Protein AF-A0A968VSF9-F1 (afdb_monomer)

Mean predicted aligned error: 11.35 Å

Structure (mmCIF, N/CA/C/O backbone):
data_AF-A0A968VSF9-F1
#
_entry.id   AF-A0A968VSF9-F1
#
loop_
_atom_site.group_PDB
_atom_site.id
_atom_site.type_symbol
_atom_site.label_atom_id
_atom_site.label_alt_id
_atom_site.label_comp_id
_atom_site.label_asym_id
_atom_site.label_entity_id
_atom_site.label_seq_id
_atom_site.pdbx_PDB_ins_code
_atom_site.Cartn_x
_atom_site.Cartn_y
_atom_site.Cartn_z
_atom_site.occupancy
_atom_site.B_iso_or_equiv
_atom_site.auth_seq_id
_atom_site.auth_comp_id
_atom_site.auth_asym_id
_atom_site.auth_atom_id
_atom_site.pdbx_PDB_model_num
ATOM 1 N N . MET A 1 1 ? -19.916 4.762 11.075 1.00 55.28 1 MET A N 1
ATOM 2 C CA . MET A 1 1 ? -19.299 5.726 12.008 1.00 55.28 1 MET A CA 1
ATOM 3 C C . MET A 1 1 ? -18.934 6.964 11.206 1.00 55.28 1 MET A C 1
ATOM 5 O O . MET A 1 1 ? -18.352 6.809 10.140 1.00 55.28 1 MET A O 1
ATOM 9 N N . LEU A 1 2 ? -19.380 8.145 11.633 1.00 71.00 2 LEU A N 1
ATOM 10 C CA . LEU A 1 2 ? -19.046 9.414 10.977 1.00 71.00 2 LEU A CA 1
ATOM 11 C C . LEU A 1 2 ? -17.787 9.979 11.640 1.00 71.00 2 LEU A C 1
ATOM 13 O O . LEU A 1 2 ? -17.652 9.888 12.858 1.00 71.00 2 LEU A O 1
ATOM 17 N N . LEU A 1 3 ? -16.869 10.511 10.834 1.00 78.81 3 LEU A N 1
ATOM 18 C CA . LEU A 1 3 ? -15.652 11.153 11.329 1.00 78.81 3 LEU A CA 1
ATOM 19 C C . LEU A 1 3 ? -16.001 12.434 12.111 1.00 78.81 3 LEU A C 1
ATOM 21 O O . LEU A 1 3 ? -16.998 13.085 11.781 1.00 78.81 3 LEU A O 1
ATOM 25 N N . PRO A 1 4 ? -15.210 12.815 13.132 1.00 83.75 4 PRO A N 1
ATOM 26 C CA . PRO A 1 4 ? -15.427 14.064 13.856 1.00 83.75 4 PRO A CA 1
ATOM 27 C C . PRO A 1 4 ? -15.209 15.286 12.938 1.00 83.75 4 PRO A C 1
ATOM 29 O O . PRO A 1 4 ? -14.591 15.157 11.882 1.00 83.75 4 PRO A O 1
ATOM 32 N N . PRO A 1 5 ? -15.643 16.501 13.335 1.00 84.56 5 PRO A N 1
ATOM 33 C CA . PRO A 1 5 ? -15.481 17.717 12.523 1.00 84.56 5 PRO A CA 1
ATOM 34 C C . PRO A 1 5 ? -14.027 18.073 12.172 1.00 84.56 5 PRO A C 1
ATOM 36 O O . PRO A 1 5 ? -13.786 18.837 11.241 1.00 84.56 5 PRO A O 1
ATOM 39 N N . ARG A 1 6 ? -13.060 17.556 12.939 1.00 86.31 6 ARG A N 1
ATOM 40 C CA . ARG A 1 6 ? -11.618 17.735 12.730 1.00 86.31 6 ARG A CA 1
ATOM 41 C C . ARG A 1 6 ? -10.924 16.375 12.847 1.00 86.31 6 ARG A C 1
ATOM 43 O O . ARG A 1 6 ? -10.386 16.086 13.912 1.00 86.31 6 ARG A O 1
ATOM 50 N N . PRO A 1 7 ? -11.001 15.525 11.810 1.00 86.94 7 PRO A N 1
ATOM 51 C CA . PRO A 1 7 ? -10.449 14.184 11.884 1.00 86.94 7 PRO A CA 1
ATOM 52 C C . PRO A 1 7 ? -8.929 14.197 11.744 1.00 86.94 7 PRO A C 1
ATOM 54 O O . PRO A 1 7 ? -8.374 14.920 10.913 1.00 86.94 7 PRO A O 1
ATOM 57 N N . ILE A 1 8 ? -8.266 13.341 12.511 1.00 86.56 8 ILE A N 1
ATOM 58 C CA . ILE A 1 8 ? -6.862 12.993 12.330 1.00 86.56 8 ILE A CA 1
ATOM 59 C C . ILE A 1 8 ? -6.801 11.798 11.379 1.00 86.56 8 ILE A C 1
ATOM 61 O O . ILE A 1 8 ? -7.291 10.711 11.687 1.00 86.56 8 ILE A O 1
ATOM 65 N N . ILE A 1 9 ? -6.202 12.001 10.205 1.00 86.00 9 ILE A N 1
ATOM 66 C CA . ILE A 1 9 ? -6.034 10.958 9.189 1.00 86.00 9 ILE A CA 1
ATOM 67 C C . ILE A 1 9 ? -4.571 10.529 9.168 1.00 86.00 9 ILE A C 1
ATOM 69 O O . ILE A 1 9 ? -3.683 11.354 8.956 1.00 86.00 9 ILE A O 1
ATOM 73 N N . TYR A 1 10 ? -4.331 9.235 9.357 1.00 87.75 10 TYR A N 1
ATOM 74 C CA . TYR A 1 10 ? -3.005 8.645 9.242 1.00 87.75 10 TYR A CA 1
ATOM 75 C C . TYR A 1 10 ? -2.809 8.045 7.849 1.00 87.75 10 TYR A C 1
ATOM 77 O O . TYR A 1 10 ? -3.494 7.096 7.467 1.00 87.75 10 TYR A O 1
ATOM 85 N N . GLU A 1 11 ? -1.898 8.615 7.067 1.00 87.94 11 GLU A N 1
ATOM 86 C CA . GLU A 1 11 ? -1.574 8.126 5.727 1.00 87.94 11 GLU A CA 1
ATOM 87 C C . GLU A 1 11 ? -0.526 7.008 5.787 1.00 87.94 11 GLU A C 1
ATOM 89 O O . GLU A 1 11 ? 0.526 7.156 6.408 1.00 87.94 11 GLU A O 1
ATOM 94 N N . ILE A 1 12 ? -0.802 5.895 5.101 1.00 87.00 12 ILE A N 1
ATOM 95 C CA . ILE A 1 12 ? 0.105 4.754 4.967 1.00 87.00 12 ILE A CA 1
ATOM 96 C C . ILE A 1 12 ? 0.346 4.453 3.492 1.00 87.00 12 ILE A C 1
ATOM 98 O O . ILE A 1 12 ? -0.588 4.173 2.733 1.00 87.00 12 ILE A O 1
ATOM 102 N N . HIS A 1 13 ? 1.619 4.382 3.104 1.00 87.56 13 HIS A N 1
ATOM 103 C CA . HIS A 1 13 ? 2.025 3.861 1.803 1.00 87.56 13 HIS A CA 1
ATOM 104 C C . HIS A 1 13 ? 1.835 2.334 1.772 1.00 87.56 13 HIS A C 1
ATOM 106 O O . HIS A 1 13 ? 2.708 1.574 2.188 1.00 87.56 13 HIS A O 1
ATOM 112 N N . THR A 1 14 ? 0.677 1.862 1.297 1.00 90.56 14 THR A N 1
ATOM 113 C CA . THR A 1 14 ? 0.175 0.503 1.596 1.00 90.56 14 THR A CA 1
ATOM 114 C C . THR A 1 14 ? 1.128 -0.615 1.165 1.00 90.56 14 THR A C 1
ATOM 116 O O . THR A 1 14 ? 1.334 -1.569 1.905 1.00 90.56 14 THR A O 1
ATOM 119 N N . PHE A 1 15 ? 1.754 -0.483 -0.007 1.00 89.62 15 PHE A N 1
ATOM 120 C CA . PHE A 1 15 ? 2.709 -1.476 -0.512 1.00 89.62 15 PHE A CA 1
ATOM 121 C C . PHE A 1 15 ? 4.017 -1.532 0.285 1.00 89.62 15 PHE A C 1
ATOM 123 O O . PHE A 1 15 ? 4.571 -2.611 0.451 1.00 89.62 15 PHE A O 1
ATOM 130 N N . VAL A 1 16 ? 4.500 -0.382 0.765 1.00 85.25 16 VAL A N 1
ATOM 131 C CA . VAL A 1 16 ? 5.730 -0.301 1.572 1.00 85.25 16 VAL A CA 1
ATOM 132 C C . VAL A 1 16 ? 5.464 -0.951 2.923 1.00 85.25 16 VAL A C 1
ATOM 134 O O . VAL A 1 16 ? 6.200 -1.827 3.359 1.00 85.25 16 VAL A O 1
ATOM 137 N N . TRP A 1 17 ? 4.343 -0.575 3.536 1.00 90.56 17 TRP A N 1
ATOM 138 C CA . TRP A 1 17 ? 3.920 -1.119 4.816 1.00 90.56 17 TRP A CA 1
ATOM 139 C C . TRP A 1 17 ? 3.727 -2.639 4.768 1.00 90.56 17 TRP A C 1
ATOM 141 O O . TRP A 1 17 ? 4.271 -3.344 5.613 1.00 90.56 17 TRP A O 1
ATOM 151 N N . LEU A 1 18 ? 3.030 -3.172 3.758 1.00 93.00 18 LEU A N 1
ATOM 152 C CA . LEU A 1 18 ? 2.863 -4.622 3.626 1.00 93.00 18 LEU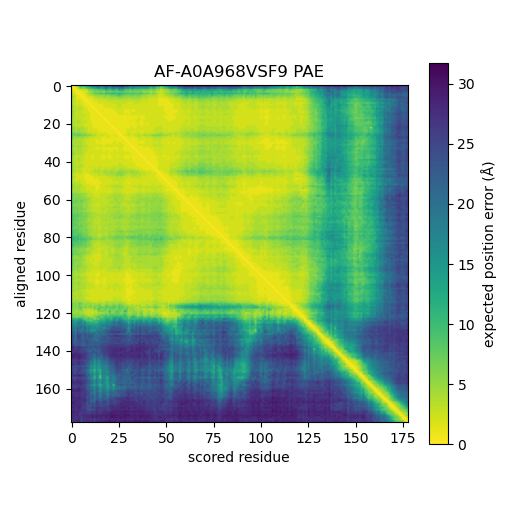 A CA 1
ATOM 153 C C . LEU A 1 18 ? 4.173 -5.355 3.338 1.00 93.00 18 LEU A C 1
ATOM 155 O O . LEU A 1 18 ? 4.345 -6.459 3.844 1.00 93.00 18 LEU A O 1
ATOM 159 N N . ASP A 1 19 ? 5.106 -4.778 2.576 1.00 88.38 19 ASP A N 1
ATOM 160 C CA . ASP A 1 19 ? 6.434 -5.377 2.386 1.00 88.38 19 ASP A CA 1
ATOM 161 C C . ASP A 1 19 ? 7.217 -5.446 3.710 1.00 88.38 19 ASP A C 1
ATOM 163 O O . ASP A 1 19 ? 7.786 -6.484 4.054 1.00 88.38 19 ASP A O 1
ATOM 167 N N . GLU A 1 20 ? 7.189 -4.376 4.504 1.00 87.56 20 GLU A N 1
ATOM 168 C CA . GLU A 1 20 ? 7.842 -4.335 5.814 1.00 87.56 20 GLU A CA 1
ATOM 169 C C . GLU A 1 20 ? 7.247 -5.342 6.792 1.00 87.56 20 GLU A C 1
ATOM 171 O O . GLU A 1 20 ? 7.990 -6.058 7.472 1.00 87.56 20 GLU A O 1
ATOM 176 N N . LEU A 1 21 ? 5.916 -5.432 6.843 1.00 93.31 21 LEU A N 1
ATOM 177 C CA . LEU A 1 21 ? 5.239 -6.452 7.632 1.00 93.31 21 LEU A CA 1
ATOM 178 C C . LEU A 1 21 ? 5.579 -7.847 7.111 1.00 93.31 21 LEU A C 1
ATOM 180 O O . LEU A 1 21 ? 5.931 -8.716 7.903 1.00 93.31 21 LEU A O 1
ATOM 184 N N . SER A 1 22 ? 5.575 -8.052 5.795 1.00 93.31 22 SER A N 1
ATOM 185 C CA . SER A 1 22 ? 5.897 -9.351 5.202 1.00 93.31 22 SER A CA 1
ATOM 186 C C . SER A 1 22 ? 7.284 -9.839 5.616 1.00 93.31 22 SER A C 1
ATOM 188 O O . SER A 1 22 ? 7.479 -11.002 5.961 1.00 93.31 22 SER A O 1
ATOM 190 N N . ARG A 1 23 ? 8.262 -8.928 5.662 1.00 90.19 23 ARG A N 1
ATOM 191 C CA . ARG A 1 23 ? 9.612 -9.227 6.156 1.00 90.19 23 ARG A CA 1
ATOM 192 C C . ARG A 1 23 ? 9.638 -9.502 7.649 1.00 90.19 23 ARG A C 1
ATOM 194 O O . ARG A 1 23 ? 10.293 -10.449 8.070 1.00 90.19 23 ARG A O 1
ATOM 201 N N . ARG A 1 24 ? 8.938 -8.689 8.445 1.00 93.94 24 ARG A N 1
ATOM 202 C CA . ARG A 1 24 ? 8.870 -8.846 9.906 1.00 93.94 24 ARG A CA 1
ATOM 203 C C . ARG A 1 24 ? 8.258 -10.191 10.303 1.00 93.94 24 ARG A C 1
ATOM 205 O O . ARG A 1 24 ? 8.764 -10.833 11.215 1.00 93.94 24 ARG A O 1
ATOM 212 N N . TYR A 1 25 ? 7.200 -10.605 9.612 1.00 95.00 25 TYR A N 1
ATOM 213 C CA . TYR A 1 25 ? 6.467 -11.847 9.866 1.00 95.00 25 TYR A CA 1
ATOM 214 C C . TYR A 1 25 ? 6.968 -13.036 9.029 1.00 95.00 25 TYR A C 1
ATOM 216 O O . TYR A 1 25 ? 6.443 -14.138 9.164 1.00 95.00 25 TYR A O 1
ATOM 224 N N . GLY A 1 26 ? 7.969 -12.839 8.164 1.00 95.25 26 GLY A N 1
ATOM 225 C CA . GLY A 1 26 ? 8.582 -13.902 7.359 1.00 95.25 26 GLY A CA 1
ATOM 226 C C . GLY A 1 26 ? 7.657 -14.549 6.319 1.00 95.25 26 GLY A C 1
ATOM 227 O O . GLY A 1 26 ? 7.915 -15.672 5.895 1.00 95.25 26 GLY A O 1
ATOM 228 N N . SER A 1 27 ? 6.578 -13.879 5.914 1.00 94.50 27 SER A N 1
ATOM 229 C CA . SER A 1 27 ? 5.599 -14.383 4.941 1.00 94.50 27 SER A CA 1
ATOM 230 C C . SER A 1 27 ? 5.025 -13.236 4.117 1.00 94.50 27 SER A C 1
ATOM 232 O O . SER A 1 27 ? 4.975 -12.110 4.588 1.00 94.50 27 SER A O 1
ATOM 234 N N . ALA A 1 28 ? 4.614 -13.489 2.873 1.00 93.56 28 ALA A N 1
ATOM 235 C CA . ALA A 1 28 ? 3.980 -12.456 2.056 1.00 93.56 28 ALA A CA 1
ATOM 236 C C . ALA A 1 28 ? 2.577 -12.145 2.601 1.00 93.56 28 ALA A C 1
ATOM 238 O O . ALA A 1 28 ? 1.710 -13.015 2.574 1.00 93.56 28 ALA A O 1
ATOM 239 N N . LEU A 1 29 ? 2.364 -10.916 3.074 1.00 95.88 29 LEU A N 1
ATOM 240 C CA . LEU A 1 29 ? 1.100 -10.465 3.651 1.00 95.88 29 LEU A CA 1
ATOM 241 C C . LEU A 1 29 ? 0.324 -9.578 2.677 1.00 95.88 29 LEU A C 1
ATOM 243 O O . LEU A 1 29 ? 0.865 -8.639 2.088 1.00 95.88 29 LEU A O 1
ATOM 247 N N . MET A 1 30 ? -0.974 -9.841 2.567 1.00 96.69 30 MET A N 1
ATOM 248 C CA . MET A 1 30 ? -1.954 -8.946 1.957 1.00 96.69 30 MET A CA 1
ATOM 249 C C . MET A 1 30 ? -2.780 -8.248 3.043 1.00 96.69 30 MET A C 1
ATOM 251 O O . MET A 1 30 ? -2.629 -8.518 4.232 1.00 96.69 30 MET A O 1
ATOM 255 N N . LEU A 1 31 ? -3.695 -7.352 2.652 1.00 96.00 31 LEU A N 1
ATOM 256 C CA . LEU A 1 31 ? -4.515 -6.593 3.609 1.00 96.00 31 LEU A CA 1
ATOM 257 C C . LEU A 1 31 ? -5.322 -7.485 4.568 1.00 96.00 31 LEU A C 1
ATOM 259 O O . LEU A 1 31 ? -5.500 -7.113 5.725 1.00 96.00 31 LEU A O 1
ATOM 263 N N . ALA A 1 32 ? -5.793 -8.645 4.098 1.00 95.94 32 ALA A N 1
ATOM 264 C CA . ALA A 1 32 ? -6.530 -9.606 4.922 1.00 95.94 32 ALA A CA 1
ATOM 265 C C . ALA A 1 32 ? -5.650 -10.329 5.950 1.00 95.94 32 ALA A C 1
ATOM 267 O O . ALA A 1 32 ? -6.162 -10.770 6.975 1.00 95.94 32 ALA A O 1
ATOM 268 N N . ASP A 1 33 ? -4.352 -10.447 5.674 1.00 96.25 33 ASP A N 1
ATOM 269 C CA . ASP A 1 33 ? -3.418 -11.231 6.483 1.00 96.25 33 ASP A CA 1
ATOM 270 C C . ASP A 1 33 ? -2.744 -10.383 7.566 1.00 96.25 33 ASP A C 1
ATOM 272 O O . ASP A 1 33 ? -2.046 -10.916 8.427 1.00 96.25 33 ASP A O 1
ATOM 276 N N . VAL A 1 34 ? -2.932 -9.057 7.531 1.00 95.94 34 VAL A N 1
ATOM 277 C CA . VAL A 1 34 ? -2.332 -8.149 8.510 1.00 95.94 34 VAL A CA 1
ATOM 278 C C . VAL A 1 34 ? -2.855 -8.482 9.912 1.00 95.94 34 VAL A C 1
ATOM 280 O O . VAL A 1 34 ? -4.061 -8.351 10.159 1.00 95.94 34 VAL A O 1
ATOM 283 N N . PRO A 1 35 ? -1.970 -8.844 10.861 1.00 95.25 35 PRO A N 1
ATOM 284 C CA . PRO A 1 35 ? -2.378 -9.162 12.219 1.00 95.25 35 PRO A CA 1
ATOM 285 C C . PRO A 1 35 ? -3.085 -7.989 12.897 1.00 95.25 35 PRO A C 1
ATOM 287 O O . PRO A 1 35 ? -2.686 -6.831 12.753 1.00 95.25 35 PRO A O 1
ATOM 290 N N . LEU A 1 36 ? -4.089 -8.296 13.723 1.00 94.06 36 LEU A N 1
ATOM 291 C CA . LEU A 1 36 ? -4.856 -7.293 14.469 1.00 94.06 36 LEU A CA 1
ATOM 292 C C . LEU A 1 36 ? -3.961 -6.334 15.273 1.00 94.06 36 LEU A C 1
ATOM 294 O O . LEU A 1 36 ? -4.264 -5.147 15.364 1.00 94.06 36 LEU A O 1
ATOM 298 N N . ALA A 1 37 ? -2.844 -6.829 15.811 1.00 94.69 37 ALA A N 1
ATOM 299 C CA . ALA A 1 37 ? -1.892 -6.032 16.579 1.00 94.69 37 ALA A CA 1
ATOM 300 C C . ALA A 1 37 ? -1.298 -4.854 15.780 1.00 94.69 37 ALA A C 1
ATOM 302 O O . ALA A 1 37 ? -1.090 -3.783 16.345 1.00 94.69 37 ALA A O 1
ATOM 303 N N . GLU A 1 38 ? -1.073 -5.003 14.470 1.00 94.75 38 GLU A N 1
ATOM 304 C CA . GLU A 1 38 ? -0.547 -3.917 13.628 1.00 94.75 38 GLU A CA 1
ATOM 305 C C . GLU A 1 38 ? -1.611 -2.829 13.410 1.00 94.75 38 GLU A C 1
ATOM 307 O O . GLU A 1 38 ? -1.318 -1.636 13.485 1.00 94.75 38 GLU A O 1
ATOM 312 N N . TRP A 1 39 ? -2.878 -3.220 13.235 1.00 92.44 39 TRP A N 1
ATOM 313 C CA . TRP A 1 39 ? -3.996 -2.274 13.168 1.00 92.44 39 TRP A CA 1
ATOM 314 C C . TRP A 1 39 ? -4.234 -1.559 14.501 1.00 92.44 39 TRP A C 1
ATOM 316 O O . TRP A 1 39 ? -4.509 -0.360 14.521 1.00 92.44 39 TRP A O 1
ATOM 326 N N . GLN A 1 40 ? -4.091 -2.270 15.623 1.00 91.56 40 GLN A N 1
ATOM 327 C CA . GLN A 1 40 ? -4.173 -1.686 16.963 1.00 91.56 40 GLN A CA 1
ATOM 328 C C . GLN A 1 40 ? -3.036 -0.694 17.222 1.00 91.56 40 GLN A C 1
ATOM 330 O O . GLN A 1 40 ? -3.281 0.362 17.800 1.00 91.56 40 GLN A O 1
ATOM 335 N N . ALA A 1 41 ? -1.819 -0.987 16.756 1.00 91.88 41 ALA A N 1
ATOM 336 C CA . ALA A 1 41 ? -0.695 -0.062 16.846 1.00 91.88 41 ALA A CA 1
ATOM 337 C C . ALA A 1 41 ? -0.963 1.239 16.071 1.00 91.88 41 ALA A C 1
ATOM 339 O O . ALA A 1 41 ? -0.671 2.319 16.577 1.00 91.88 41 ALA A O 1
ATOM 340 N N . ILE A 1 42 ? -1.583 1.154 14.888 1.00 89.25 42 ILE A N 1
ATOM 341 C CA . ILE A 1 42 ? -2.008 2.340 14.130 1.00 89.25 42 ILE A CA 1
ATOM 342 C C . ILE A 1 42 ? -3.108 3.104 14.881 1.00 89.25 42 ILE A C 1
ATOM 344 O O . ILE A 1 42 ? -3.032 4.324 15.005 1.00 89.25 42 ILE A O 1
ATOM 348 N N . ALA A 1 43 ? -4.107 2.406 15.429 1.00 87.06 43 ALA A N 1
ATOM 349 C CA . ALA A 1 43 ? -5.171 3.038 16.214 1.00 87.06 43 ALA A CA 1
ATOM 350 C C . ALA A 1 43 ? -4.633 3.758 17.463 1.00 87.06 43 ALA A C 1
ATOM 352 O O . ALA A 1 43 ? -5.122 4.828 17.822 1.00 87.06 43 ALA A O 1
ATOM 353 N N . ALA A 1 44 ? -3.590 3.212 18.093 1.00 90.38 44 ALA A N 1
ATOM 354 C CA . ALA A 1 44 ? -2.938 3.803 19.259 1.00 90.38 44 ALA A CA 1
ATOM 355 C C . ALA A 1 44 ? -2.242 5.146 18.964 1.00 90.38 44 ALA A C 1
ATOM 357 O O . ALA A 1 44 ? -1.939 5.883 19.900 1.00 90.38 44 ALA A O 1
ATOM 358 N N . LEU A 1 45 ? -2.040 5.508 17.689 1.00 88.12 45 LEU A N 1
ATOM 359 C CA 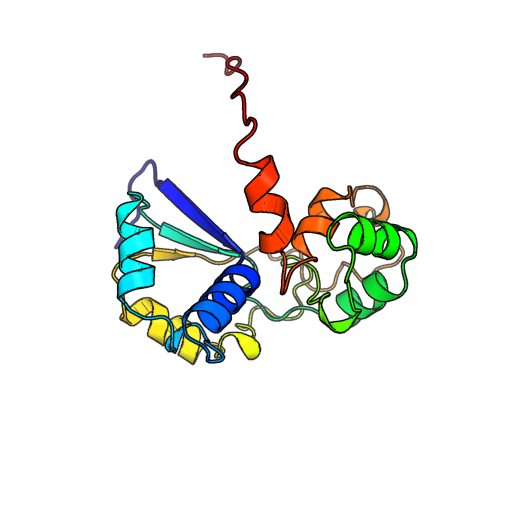. LEU A 1 45 ? -1.564 6.839 17.289 1.00 88.12 45 LEU A CA 1
ATOM 360 C C . LEU A 1 45 ? -2.625 7.940 17.478 1.00 88.12 45 LEU A C 1
ATOM 362 O O . LEU A 1 45 ? -2.318 9.114 17.285 1.00 88.12 45 LEU A O 1
ATOM 366 N N . GLY A 1 46 ? -3.865 7.581 17.831 1.00 86.94 46 GLY A N 1
ATOM 367 C CA . GLY A 1 46 ? -4.971 8.529 17.993 1.00 86.94 46 GLY A CA 1
ATOM 368 C C . GLY A 1 46 ? -5.581 8.989 16.667 1.00 86.94 46 GLY A C 1
ATOM 369 O O . GLY A 1 46 ? -6.187 10.055 16.612 1.00 86.94 46 GLY A O 1
ATOM 370 N N . ALA A 1 47 ? -5.400 8.214 15.594 1.00 83.44 47 ALA A N 1
ATOM 371 C CA . ALA A 1 47 ? -5.981 8.509 14.290 1.00 83.44 47 ALA A CA 1
ATOM 372 C C . ALA A 1 47 ? -7.458 8.085 14.223 1.00 83.44 47 ALA A C 1
ATOM 374 O O . ALA A 1 47 ? -7.811 6.967 14.600 1.00 83.44 47 ALA A O 1
ATOM 375 N N . ASP A 1 48 ? -8.309 8.951 13.671 1.00 80.75 48 ASP A N 1
ATOM 376 C CA . ASP A 1 48 ? -9.729 8.668 13.420 1.00 80.75 48 ASP A CA 1
ATOM 377 C C . ASP A 1 48 ? -9.929 7.818 12.155 1.00 80.75 48 ASP A C 1
ATOM 379 O O . ASP A 1 48 ? -10.906 7.075 12.016 1.00 80.75 48 ASP A O 1
ATOM 383 N N . ALA A 1 49 ? -9.001 7.942 11.204 1.00 87.69 49 ALA A N 1
ATOM 384 C CA . ALA A 1 49 ? -9.018 7.227 9.939 1.00 87.69 49 ALA A CA 1
ATOM 385 C C . ALA A 1 49 ? -7.607 6.867 9.479 1.00 87.69 49 ALA A C 1
ATOM 387 O O . ALA A 1 49 ? -6.637 7.566 9.770 1.00 87.69 49 ALA A O 1
ATOM 388 N N . VAL A 1 50 ? -7.522 5.811 8.677 1.00 89.94 50 VAL A N 1
ATOM 389 C CA . VAL A 1 50 ? -6.310 5.431 7.959 1.00 89.94 50 VAL A CA 1
ATOM 390 C C . VAL A 1 50 ? -6.546 5.620 6.475 1.00 89.94 50 VAL A C 1
ATOM 392 O O . VAL A 1 50 ? -7.462 5.038 5.890 1.00 89.94 50 VAL A O 1
ATOM 395 N N . TRP A 1 51 ? -5.695 6.415 5.846 1.00 89.38 51 TRP A N 1
ATOM 396 C CA . TRP A 1 51 ? -5.644 6.518 4.403 1.00 89.38 51 TRP A CA 1
ATOM 397 C C . TRP A 1 51 ? -4.633 5.508 3.862 1.00 89.38 51 TRP A C 1
ATOM 399 O O . TRP A 1 51 ? -3.422 5.655 4.010 1.00 89.38 51 TRP A O 1
ATOM 409 N N . LEU A 1 52 ? -5.154 4.472 3.206 1.00 90.25 52 LEU A N 1
ATOM 410 C CA . LEU A 1 52 ? -4.350 3.484 2.501 1.00 90.25 52 LEU A CA 1
ATOM 411 C C . LEU A 1 52 ? -3.975 4.037 1.119 1.00 90.25 52 LEU A C 1
ATOM 413 O O . LEU A 1 52 ? -4.727 3.928 0.142 1.00 90.25 52 LEU A O 1
ATOM 417 N N . MET A 1 53 ? -2.819 4.693 1.036 1.00 85.62 53 MET A N 1
ATOM 418 C CA . MET A 1 53 ? -2.334 5.268 -0.210 1.00 85.62 53 MET A CA 1
ATOM 419 C C . MET A 1 53 ? -1.854 4.173 -1.171 1.00 85.62 53 MET A C 1
ATOM 421 O O . MET A 1 53 ? -1.041 3.308 -0.835 1.00 85.62 53 MET A O 1
ATOM 425 N N . GLY A 1 54 ? -2.329 4.257 -2.418 1.00 85.88 54 GLY A N 1
ATOM 426 C CA . GLY A 1 54 ? -1.919 3.358 -3.493 1.00 85.88 54 GLY A CA 1
ATOM 427 C C . GLY A 1 54 ? -2.614 1.998 -3.476 1.00 85.88 54 GLY A C 1
ATOM 428 O O . GLY A 1 54 ? -2.027 1.028 -3.953 1.00 85.88 54 GLY A O 1
ATOM 429 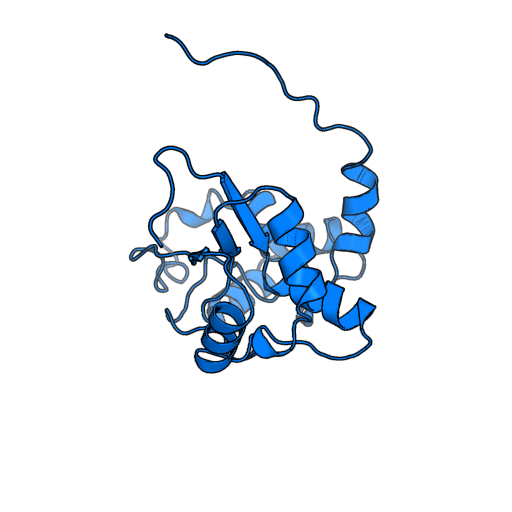N N . VAL A 1 55 ? -3.838 1.920 -2.941 1.00 91.44 55 VAL A N 1
ATOM 430 C CA . VAL A 1 55 ? -4.647 0.687 -2.951 1.00 91.44 55 VAL A CA 1
ATOM 431 C C . VAL A 1 55 ? -5.181 0.292 -4.323 1.00 91.44 55 VAL A C 1
ATOM 433 O O . VAL A 1 55 ? -5.549 -0.862 -4.512 1.00 91.44 55 VAL A O 1
ATOM 436 N N . TRP A 1 56 ? -5.249 1.222 -5.273 1.00 90.94 56 TRP A N 1
ATOM 437 C CA . TRP A 1 56 ? -5.811 0.958 -6.595 1.00 90.94 56 TRP A CA 1
ATOM 438 C C . TRP A 1 56 ? -4.818 0.290 -7.538 1.00 90.94 56 TRP A C 1
ATOM 440 O O . TRP A 1 56 ? -3.603 0.466 -7.411 1.00 90.94 56 TRP A O 1
ATOM 450 N N . GLU A 1 57 ? -5.354 -0.428 -8.522 1.00 89.19 57 GLU A N 1
ATOM 451 C CA . GLU A 1 57 ? -4.579 -1.026 -9.599 1.00 89.19 57 GLU A CA 1
ATOM 452 C C . GLU A 1 57 ? -3.813 0.051 -10.374 1.00 89.19 57 GLU A C 1
ATOM 454 O O . GLU A 1 57 ? -4.389 0.974 -10.966 1.00 89.19 57 GLU A O 1
ATOM 459 N N . ARG A 1 58 ? -2.488 -0.100 -10.391 1.00 85.62 58 ARG A N 1
ATOM 460 C CA . ARG A 1 58 ? -1.573 0.789 -11.110 1.00 85.62 58 ARG A CA 1
ATOM 461 C C . ARG A 1 58 ? -1.464 0.411 -12.583 1.00 85.62 58 ARG A C 1
ATOM 463 O O . ARG A 1 58 ? -1.621 -0.747 -12.956 1.00 85.62 58 ARG A O 1
ATOM 470 N N . SER A 1 59 ? -1.147 1.393 -13.421 1.00 82.56 59 SER A N 1
ATOM 471 C CA . SER A 1 59 ? -0.914 1.188 -14.849 1.00 82.56 59 SER A CA 1
ATOM 472 C C . SER A 1 59 ? 0.455 0.549 -15.114 1.00 82.56 59 SER A C 1
ATOM 474 O O . SER A 1 59 ? 1.480 1.158 -14.784 1.00 82.56 59 SER A O 1
ATOM 476 N N . PRO A 1 60 ? 0.511 -0.620 -15.785 1.00 85.38 60 PRO A N 1
ATOM 477 C CA . PRO A 1 60 ? 1.771 -1.203 -16.246 1.00 85.38 60 PRO A CA 1
ATOM 478 C C . PRO A 1 60 ? 2.526 -0.288 -17.219 1.00 85.38 60 PRO A C 1
ATOM 480 O O . PRO A 1 60 ? 3.754 -0.260 -17.218 1.00 85.38 60 PRO A O 1
ATOM 483 N N . ALA A 1 61 ? 1.807 0.510 -18.015 1.00 81.75 61 ALA A N 1
ATOM 484 C CA . ALA A 1 61 ? 2.425 1.469 -18.926 1.00 81.75 61 ALA A CA 1
ATOM 485 C C . ALA A 1 61 ? 3.153 2.592 -18.170 1.00 81.75 61 ALA A C 1
ATOM 487 O O . ALA A 1 61 ? 4.226 3.014 -18.592 1.00 81.75 61 ALA A O 1
ATOM 488 N N . GLY A 1 62 ? 2.627 3.028 -17.019 1.00 78.81 62 GLY A N 1
ATOM 489 C CA . GLY A 1 62 ? 3.308 3.991 -16.151 1.00 78.81 62 GLY A CA 1
ATOM 490 C C . GLY A 1 62 ? 4.637 3.457 -15.610 1.00 78.81 62 GLY A C 1
ATOM 491 O O . GLY A 1 62 ? 5.636 4.174 -15.612 1.00 78.81 62 GLY A O 1
ATOM 492 N N . VAL A 1 63 ? 4.669 2.178 -15.220 1.00 82.88 63 VAL A N 1
ATOM 493 C CA . VAL A 1 63 ? 5.909 1.488 -14.820 1.00 82.88 63 VAL A CA 1
ATOM 494 C C . VAL A 1 63 ? 6.891 1.432 -15.988 1.00 82.88 63 VAL A C 1
ATOM 496 O O . VAL A 1 63 ? 8.052 1.797 -15.825 1.00 82.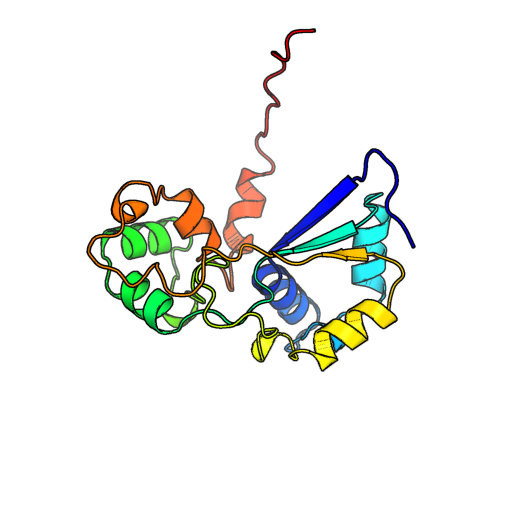88 63 VAL A O 1
ATOM 499 N N . ALA A 1 64 ? 6.426 1.047 -17.180 1.00 83.50 64 ALA A N 1
ATOM 500 C CA . ALA A 1 64 ? 7.268 0.967 -18.371 1.00 83.50 64 ALA A CA 1
ATOM 501 C C . ALA A 1 64 ? 7.875 2.330 -18.748 1.00 83.50 64 ALA A C 1
ATOM 503 O O . ALA A 1 64 ? 9.067 2.412 -19.033 1.00 83.50 64 ALA A O 1
ATOM 504 N N . VAL A 1 65 ? 7.092 3.412 -18.705 1.00 81.25 65 VAL A N 1
ATOM 505 C CA . VAL A 1 65 ? 7.589 4.776 -18.954 1.00 81.25 65 VAL A CA 1
ATOM 506 C C . VAL A 1 65 ? 8.644 5.172 -17.923 1.00 81.25 65 VAL A C 1
ATOM 508 O O . VAL A 1 65 ? 9.690 5.697 -18.295 1.00 81.25 65 VAL A O 1
ATOM 511 N N . ALA A 1 66 ? 8.406 4.894 -16.639 1.00 80.19 66 ALA A N 1
ATOM 512 C CA . ALA A 1 66 ? 9.362 5.200 -15.578 1.00 80.19 66 ALA A CA 1
ATOM 513 C C . ALA A 1 66 ? 10.661 4.383 -15.694 1.00 80.19 66 ALA A C 1
ATOM 515 O O . ALA A 1 66 ? 11.748 4.917 -15.472 1.00 80.19 66 ALA A O 1
ATOM 516 N N . ASN A 1 67 ? 10.563 3.113 -16.095 1.00 83.94 67 ASN A N 1
ATOM 517 C CA . ASN A 1 67 ? 11.721 2.245 -16.314 1.00 83.94 67 ASN A CA 1
ATOM 518 C C . ASN A 1 67 ? 12.571 2.675 -17.517 1.00 83.94 67 ASN A C 1
ATOM 520 O O . ASN A 1 67 ? 13.785 2.511 -17.493 1.00 83.94 67 ASN A O 1
ATOM 524 N N . ASN A 1 68 ? 11.959 3.299 -18.527 1.00 84.62 68 ASN A N 1
ATOM 525 C CA . ASN A 1 68 ? 12.656 3.812 -19.709 1.00 84.62 68 ASN A CA 1
ATOM 526 C C . ASN A 1 68 ? 13.061 5.297 -19.603 1.00 84.62 68 ASN A C 1
ATOM 528 O O . ASN A 1 68 ? 13.545 5.862 -20.582 1.00 84.62 68 ASN A O 1
ATOM 532 N N . ASN A 1 69 ? 12.861 5.952 -18.453 1.00 82.06 69 ASN A N 1
ATOM 533 C CA . ASN A 1 69 ? 13.231 7.354 -18.245 1.00 82.06 69 ASN A CA 1
ATOM 534 C C . ASN A 1 69 ? 14.554 7.463 -17.453 1.00 82.06 69 ASN A C 1
ATOM 536 O O . ASN A 1 69 ? 14.551 7.198 -16.247 1.00 82.06 69 ASN A O 1
ATOM 540 N N . PRO A 1 70 ? 15.665 7.915 -18.072 1.00 85.12 70 PRO A N 1
ATOM 541 C CA . PRO A 1 70 ? 16.971 7.997 -17.412 1.00 85.12 70 PRO A CA 1
ATOM 542 C C . PRO A 1 70 ? 17.008 8.892 -16.165 1.00 85.12 70 PRO A C 1
ATOM 544 O O . PRO A 1 70 ? 17.709 8.575 -15.206 1.00 85.12 70 PRO A O 1
ATOM 547 N N . GLU A 1 71 ? 16.248 9.990 -16.141 1.00 80.88 71 GLU A N 1
ATOM 548 C CA . GLU A 1 71 ? 16.207 10.903 -14.991 1.00 80.88 71 GLU A CA 1
ATOM 549 C C . GLU A 1 71 ? 15.531 10.245 -13.785 1.00 80.88 71 GLU A C 1
ATOM 551 O O . GLU A 1 71 ? 16.009 10.364 -12.651 1.00 80.88 71 GLU A O 1
ATOM 556 N N . LEU A 1 72 ? 14.452 9.495 -14.039 1.00 77.81 72 LEU A N 1
ATOM 557 C CA . LEU A 1 72 ? 13.766 8.716 -13.011 1.00 77.81 72 LEU A CA 1
ATOM 558 C C . LEU A 1 72 ? 14.637 7.564 -12.516 1.00 77.81 72 LEU A C 1
ATOM 560 O O . LEU A 1 72 ? 14.776 7.413 -11.307 1.00 77.81 72 LEU A O 1
ATOM 564 N N . GLN A 1 73 ? 15.297 6.828 -13.414 1.00 83.06 73 GLN A N 1
ATOM 565 C CA . GLN A 1 73 ? 16.246 5.774 -13.036 1.00 83.06 73 GLN A CA 1
ATOM 566 C C . GLN A 1 73 ? 17.381 6.313 -12.157 1.00 83.06 73 GLN A C 1
ATOM 568 O O . GLN A 1 73 ? 17.697 5.733 -11.120 1.00 83.06 73 GLN A O 1
ATOM 573 N N . ALA A 1 74 ? 17.949 7.469 -12.508 1.00 81.50 74 ALA A N 1
ATOM 574 C CA . ALA A 1 74 ? 18.963 8.114 -11.681 1.00 81.50 74 ALA A CA 1
ATOM 575 C C . ALA A 1 74 ? 18.408 8.510 -10.300 1.00 81.50 74 ALA A C 1
ATOM 577 O O . ALA A 1 74 ? 19.109 8.396 -9.296 1.00 81.50 74 ALA A O 1
ATOM 578 N N . GLY A 1 75 ? 17.150 8.957 -10.226 1.00 78.94 75 GLY A N 1
ATOM 579 C CA . GLY A 1 75 ? 16.448 9.178 -8.959 1.00 78.94 75 GLY A CA 1
ATOM 580 C C . GLY A 1 75 ? 16.276 7.899 -8.139 1.00 78.94 75 GLY A C 1
ATOM 581 O O . GLY A 1 75 ? 16.514 7.916 -6.932 1.00 78.94 75 GLY A O 1
ATOM 582 N N . PHE A 1 76 ? 15.927 6.795 -8.799 1.00 78.81 76 PHE A N 1
ATOM 583 C CA . PHE A 1 76 ? 15.720 5.487 -8.185 1.00 78.81 76 PHE A CA 1
ATOM 584 C C . PHE A 1 76 ? 17.000 4.950 -7.549 1.00 78.81 76 PHE A C 1
ATOM 586 O O . PHE A 1 76 ? 17.009 4.672 -6.352 1.00 78.81 76 PHE A O 1
ATOM 593 N N . VAL A 1 77 ? 18.103 4.937 -8.299 1.00 82.62 77 VAL A N 1
ATOM 594 C CA . VAL A 1 77 ? 19.418 4.491 -7.811 1.00 82.62 77 VAL A CA 1
ATOM 595 C C . VAL A 1 77 ? 19.945 5.382 -6.679 1.00 82.62 77 VAL A C 1
ATOM 597 O O . VAL A 1 77 ? 20.554 4.890 -5.733 1.00 82.62 77 VAL A O 1
ATOM 600 N N . ARG A 1 78 ? 19.695 6.701 -6.720 1.00 79.56 78 ARG A N 1
ATOM 601 C CA . ARG A 1 78 ? 20.085 7.601 -5.617 1.00 79.56 78 ARG A CA 1
ATOM 602 C C . ARG A 1 78 ? 19.338 7.301 -4.318 1.00 79.56 78 ARG A C 1
ATOM 604 O O . ARG A 1 78 ? 19.925 7.425 -3.248 1.00 79.56 78 ARG A O 1
ATOM 611 N N . ALA A 1 79 ? 18.052 6.965 -4.402 1.00 73.44 79 ALA A N 1
ATOM 612 C CA . ALA A 1 79 ? 17.236 6.665 -3.227 1.00 73.44 79 ALA A CA 1
ATOM 613 C C . ALA A 1 79 ? 17.469 5.242 -2.698 1.00 73.44 79 ALA A C 1
ATOM 615 O O . ALA A 1 79 ? 17.435 5.019 -1.488 1.00 73.44 79 ALA A O 1
ATOM 616 N N . LEU A 1 80 ? 17.709 4.296 -3.606 1.00 74.62 80 LEU A N 1
ATOM 617 C CA . LEU A 1 80 ? 17.916 2.882 -3.334 1.00 74.62 80 LEU A CA 1
ATOM 618 C C . LEU A 1 80 ? 19.129 2.398 -4.152 1.00 74.62 80 LEU A C 1
ATOM 620 O O . LEU A 1 80 ? 18.985 2.072 -5.328 1.00 74.62 80 LEU A O 1
ATOM 624 N N . PRO A 1 81 ? 20.339 2.375 -3.564 1.00 79.88 81 PRO A N 1
ATOM 625 C CA . PRO A 1 81 ? 21.560 2.026 -4.297 1.00 79.88 81 PRO A CA 1
ATOM 626 C C . PRO A 1 81 ? 21.575 0.615 -4.907 1.00 79.88 8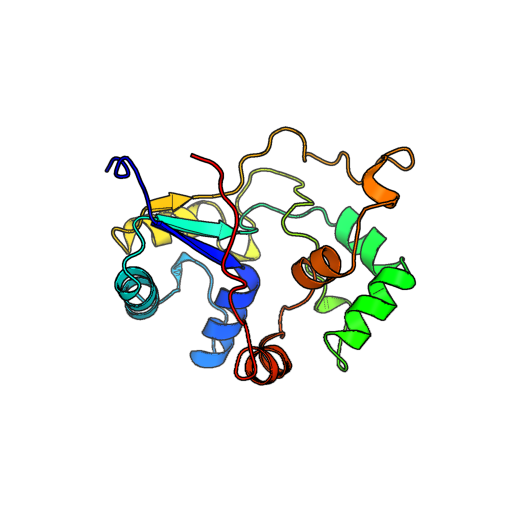1 PRO A C 1
ATOM 628 O O . PRO A 1 81 ? 22.290 0.389 -5.877 1.00 79.88 81 PRO A O 1
ATOM 631 N N . ASP A 1 82 ? 20.795 -0.319 -4.356 1.00 81.62 82 ASP A N 1
ATOM 632 C CA . ASP A 1 82 ? 20.582 -1.687 -4.845 1.00 81.62 82 ASP A CA 1
ATOM 633 C C . ASP A 1 82 ? 19.287 -1.838 -5.668 1.00 81.62 82 ASP A C 1
ATOM 635 O O . ASP A 1 82 ? 18.754 -2.939 -5.787 1.00 81.62 82 ASP A O 1
ATOM 639 N N . PHE A 1 83 ? 18.776 -0.737 -6.232 1.00 82.25 83 PHE A N 1
ATOM 640 C CA . PHE A 1 83 ? 17.542 -0.715 -7.016 1.00 82.25 83 PHE A CA 1
ATOM 641 C C . PHE A 1 83 ? 17.581 -1.679 -8.206 1.00 82.25 83 PHE A C 1
ATOM 643 O O . PHE A 1 83 ? 18.490 -1.645 -9.039 1.00 82.25 83 PHE A O 1
ATOM 650 N N . THR A 1 84 ? 16.515 -2.464 -8.327 1.00 85.56 84 THR A N 1
ATOM 651 C CA . THR A 1 84 ? 16.201 -3.292 -9.491 1.00 85.56 84 THR A CA 1
ATOM 652 C C . THR A 1 84 ? 14.914 -2.799 -10.162 1.00 85.56 84 THR A C 1
ATOM 654 O O . THR A 1 84 ? 14.050 -2.227 -9.491 1.00 85.56 84 THR A O 1
ATOM 657 N N . PRO A 1 85 ? 14.717 -3.011 -11.477 1.00 81.94 85 PRO A N 1
ATOM 658 C CA . PRO A 1 85 ? 13.465 -2.647 -12.145 1.00 81.94 85 PRO A CA 1
ATOM 659 C C . PRO A 1 85 ? 12.205 -3.227 -11.477 1.00 81.94 85 PRO A C 1
ATOM 661 O O . PRO A 1 85 ? 11.139 -2.612 -11.540 1.00 81.94 85 PRO A O 1
ATOM 664 N N . GLU A 1 86 ? 12.321 -4.377 -10.808 1.00 83.62 86 GLU A N 1
ATOM 665 C CA . GLU A 1 86 ? 11.254 -5.059 -10.069 1.00 83.62 86 GLU A CA 1
ATOM 666 C C . GLU A 1 86 ? 10.812 -4.314 -8.794 1.00 83.62 86 GLU A C 1
ATOM 668 O O . GLU A 1 86 ? 9.692 -4.532 -8.303 1.00 83.62 86 GLU A O 1
ATOM 673 N N . ASP A 1 87 ? 11.659 -3.420 -8.269 1.00 79.94 87 ASP A N 1
ATOM 674 C CA . ASP A 1 87 ? 11.345 -2.543 -7.137 1.00 79.94 87 ASP A CA 1
ATOM 675 C C . ASP A 1 87 ? 10.407 -1.397 -7.532 1.00 79.94 87 ASP A C 1
ATOM 677 O O . ASP A 1 87 ? 9.709 -0.838 -6.675 1.00 79.94 87 ASP A O 1
ATOM 681 N N . ASN A 1 88 ? 10.352 -1.054 -8.824 1.00 83.94 88 ASN A N 1
ATOM 682 C CA . ASN A 1 88 ? 9.442 -0.039 -9.331 1.00 83.94 88 ASN A CA 1
ATOM 683 C C . ASN A 1 88 ? 8.038 -0.617 -9.536 1.00 83.94 88 ASN A C 1
ATOM 685 O O . ASN A 1 88 ? 7.693 -1.172 -10.578 1.00 83.94 88 ASN A O 1
ATOM 689 N N . ILE A 1 89 ? 7.182 -0.417 -8.537 1.00 82.38 89 ILE A N 1
ATOM 690 C CA . ILE A 1 89 ? 5.769 -0.803 -8.607 1.00 82.38 89 ILE A CA 1
ATOM 691 C C . ILE A 1 89 ? 4.881 0.250 -9.286 1.00 82.38 89 ILE A C 1
ATOM 693 O O . ILE A 1 89 ? 3.684 0.003 -9.448 1.00 82.38 89 ILE A O 1
ATOM 697 N N . GLY A 1 90 ? 5.454 1.391 -9.679 1.00 80.50 90 GLY A N 1
ATOM 698 C CA . GLY A 1 90 ? 4.763 2.534 -10.268 1.00 80.50 90 GLY A CA 1
ATOM 699 C C . GLY A 1 90 ? 4.151 3.485 -9.235 1.00 80.50 90 GLY A C 1
ATOM 700 O O . GLY A 1 90 ? 3.837 3.111 -8.101 1.00 80.50 90 GLY A O 1
ATOM 701 N N . SER A 1 91 ? 3.926 4.731 -9.658 1.00 81.00 91 SER A N 1
ATOM 702 C CA . SER A 1 91 ? 3.303 5.762 -8.822 1.00 81.00 91 SER A CA 1
ATOM 703 C C . SER A 1 91 ? 1.915 5.336 -8.333 1.00 81.00 91 SER A C 1
ATOM 705 O O . SER A 1 91 ? 1.092 4.844 -9.108 1.00 81.00 91 SER A O 1
ATOM 707 N N . ALA A 1 92 ? 1.625 5.603 -7.055 1.00 77.75 92 ALA A N 1
ATOM 708 C CA . ALA A 1 92 ? 0.300 5.421 -6.455 1.00 77.75 92 ALA A CA 1
ATOM 709 C C . ALA A 1 92 ? -0.812 6.236 -7.150 1.00 77.75 92 ALA A C 1
ATOM 711 O O . ALA A 1 92 ? -1.991 5.920 -6.988 1.00 77.75 92 ALA A O 1
ATOM 712 N N . TYR A 1 93 ? -0.441 7.255 -7.931 1.00 77.88 93 TYR A N 1
ATOM 713 C CA . TYR A 1 93 ? -1.355 8.111 -8.691 1.00 77.88 93 TYR A CA 1
ATOM 714 C C . TYR A 1 93 ? -1.477 7.709 -10.164 1.00 77.88 93 TYR A C 1
ATOM 716 O O . TYR A 1 93 ? -2.341 8.224 -10.869 1.00 77.88 93 TYR A O 1
ATOM 724 N N . CYS A 1 94 ? -0.672 6.751 -10.636 1.00 78.06 94 CYS A N 1
ATOM 725 C CA . CYS A 1 94 ? -0.804 6.192 -11.977 1.00 78.06 94 CYS A CA 1
ATOM 726 C C . CYS A 1 94 ? -1.852 5.074 -11.994 1.00 78.06 94 CYS A C 1
ATOM 728 O O . CYS A 1 94 ? -1.542 3.905 -12.222 1.00 78.06 94 CYS A O 1
ATOM 730 N N . VAL A 1 95 ? -3.099 5.434 -11.690 1.00 82.00 95 VAL A N 1
ATOM 731 C CA . VAL A 1 95 ? -4.212 4.489 -11.559 1.00 82.00 95 VAL A CA 1
ATOM 732 C C . VAL A 1 95 ? -4.706 4.059 -12.940 1.00 82.00 95 VAL A C 1
ATOM 734 O O . VAL A 1 95 ? -5.049 4.888 -13.784 1.00 82.00 95 VAL A O 1
ATOM 737 N N . ARG A 1 96 ? -4.781 2.743 -13.155 1.00 82.00 96 ARG A N 1
ATOM 738 C CA . ARG A 1 96 ? -5.412 2.137 -14.336 1.00 82.00 96 ARG A CA 1
ATOM 739 C C . ARG A 1 96 ? -6.910 1.963 -14.120 1.00 82.00 96 ARG A C 1
ATOM 741 O O . ARG A 1 96 ? -7.721 2.370 -14.950 1.00 82.00 96 ARG A O 1
ATOM 748 N N . ARG A 1 97 ? -7.277 1.355 -12.990 1.00 84.94 97 ARG A N 1
ATOM 749 C CA . ARG A 1 97 ? -8.661 1.096 -12.582 1.00 84.94 97 ARG A CA 1
ATOM 750 C C . ARG A 1 97 ? -8.811 1.372 -11.094 1.00 84.94 97 ARG A C 1
ATOM 752 O O . ARG A 1 97 ? -7.924 1.045 -10.314 1.00 84.94 97 ARG A O 1
ATOM 759 N N . TYR A 1 98 ? -9.965 1.900 -10.692 1.00 87.31 98 TYR A N 1
ATOM 760 C CA . TYR A 1 98 ? -10.362 1.998 -9.279 1.00 87.31 98 TYR A CA 1
ATOM 761 C C . TYR A 1 98 ? -10.846 0.641 -8.744 1.00 87.31 98 TYR A C 1
ATOM 763 O O . TYR A 1 98 ? -11.901 0.518 -8.130 1.00 87.31 98 TYR A O 1
ATOM 771 N N . GLU A 1 99 ? -10.064 -0.394 -9.027 1.00 90.94 99 GLU A N 1
ATOM 772 C CA . GLU A 1 99 ? -10.166 -1.723 -8.445 1.00 90.94 99 GLU A CA 1
ATOM 773 C C . GLU A 1 99 ? -8.998 -1.869 -7.473 1.00 90.94 99 GLU A C 1
ATOM 775 O O . GLU A 1 99 ? -7.903 -1.380 -7.749 1.00 90.94 99 GLU A O 1
ATOM 780 N N . VAL A 1 100 ? -9.229 -2.482 -6.310 1.00 92.69 100 VAL A N 1
ATOM 781 C CA . VAL A 1 100 ? -8.140 -2.725 -5.355 1.00 92.69 100 VAL A CA 1
ATOM 782 C C . VAL A 1 100 ? -7.127 -3.655 -6.016 1.00 92.69 100 VAL A C 1
ATOM 784 O O . VAL A 1 100 ? -7.515 -4.689 -6.561 1.00 92.69 100 VAL A O 1
ATOM 787 N N . ASP A 1 101 ? -5.850 -3.287 -5.968 1.00 93.31 101 ASP A N 1
ATOM 788 C CA . ASP A 1 101 ? -4.769 -4.037 -6.598 1.00 93.31 101 ASP A CA 1
ATOM 789 C C . ASP A 1 101 ? -4.757 -5.489 -6.091 1.00 93.31 101 ASP A C 1
ATOM 791 O O . ASP A 1 101 ? -4.847 -5.752 -4.887 1.00 93.31 101 ASP A O 1
ATOM 795 N N . ALA A 1 102 ? -4.654 -6.448 -7.012 1.00 94.69 102 ALA A N 1
ATOM 796 C CA . ALA A 1 102 ? -4.700 -7.870 -6.680 1.00 94.69 102 ALA A CA 1
ATOM 797 C C . ALA A 1 102 ? -3.563 -8.284 -5.730 1.00 94.69 102 ALA A C 1
ATOM 799 O O . ALA A 1 102 ? -3.750 -9.173 -4.905 1.00 94.69 102 ALA A O 1
ATOM 800 N N . ARG A 1 103 ? -2.418 -7.586 -5.776 1.00 92.94 103 ARG A N 1
ATOM 801 C CA . ARG A 1 103 ? -1.280 -7.805 -4.865 1.00 92.94 103 ARG A CA 1
ATOM 802 C C . ARG A 1 103 ? -1.591 -7.429 -3.413 1.00 92.94 103 ARG A C 1
ATOM 804 O O . ARG A 1 103 ? -0.840 -7.800 -2.524 1.00 92.94 103 ARG A O 1
ATOM 811 N N . LEU A 1 104 ? -2.683 -6.700 -3.177 1.00 94.62 104 LEU A N 1
ATOM 812 C CA . LEU A 1 104 ? -3.188 -6.341 -1.850 1.00 94.62 104 LEU A CA 1
ATOM 813 C C . LEU A 1 104 ? -4.339 -7.250 -1.386 1.00 94.62 104 LEU A C 1
ATOM 815 O O . LEU A 1 104 ? -4.945 -6.983 -0.348 1.00 94.62 104 LEU A O 1
ATOM 819 N N . GLY A 1 105 ? -4.674 -8.295 -2.150 1.00 94.88 105 GLY A N 1
ATOM 820 C CA . GLY A 1 105 ? -5.816 -9.178 -1.888 1.00 94.88 105 GLY A CA 1
ATOM 821 C C . GLY A 1 105 ? -7.131 -8.693 -2.505 1.00 94.88 105 GLY A C 1
ATOM 822 O O . GLY A 1 105 ? -8.192 -9.251 -2.223 1.00 94.88 105 GLY A O 1
ATOM 823 N N . GLY A 1 106 ? -7.087 -7.656 -3.349 1.00 95.00 106 GLY A N 1
ATOM 824 C CA . GLY A 1 106 ? -8.252 -7.154 -4.069 1.00 95.00 106 GLY A CA 1
ATOM 825 C C . GLY A 1 106 ? -9.377 -6.651 -3.157 1.00 95.00 106 GLY A C 1
ATOM 826 O O . GLY A 1 106 ? -9.176 -6.255 -2.007 1.00 95.00 106 GLY A O 1
ATOM 827 N N . ARG A 1 107 ? -10.605 -6.638 -3.691 1.00 93.44 107 ARG A N 1
ATOM 828 C CA . ARG A 1 107 ? -11.783 -6.127 -2.967 1.00 93.44 107 ARG A CA 1
ATOM 829 C C . ARG A 1 107 ? -12.072 -6.911 -1.686 1.00 93.44 107 ARG A C 1
ATOM 831 O O . ARG A 1 107 ? -12.442 -6.298 -0.689 1.00 93.44 107 ARG A O 1
ATOM 838 N N . SER A 1 108 ? -11.908 -8.232 -1.717 1.00 95.19 108 SER A N 1
ATOM 839 C CA . SER A 1 108 ? -12.091 -9.102 -0.551 1.00 95.19 108 SER A CA 1
ATOM 840 C C . SER A 1 108 ? -11.049 -8.816 0.526 1.00 95.19 108 SER A C 1
ATOM 842 O O . SER A 1 108 ? -11.420 -8.686 1.687 1.00 95.19 108 SER A O 1
ATOM 844 N N . GLY A 1 109 ? -9.782 -8.627 0.145 1.00 94.69 109 GLY A N 1
ATOM 845 C CA . GLY A 1 109 ? -8.708 -8.276 1.073 1.00 94.69 109 GLY A CA 1
ATOM 846 C C . GLY A 1 109 ? -8.970 -6.964 1.809 1.00 94.69 109 GLY A C 1
ATOM 847 O O . GLY A 1 109 ? -8.904 -6.905 3.035 1.00 94.69 109 GLY A O 1
ATOM 848 N N . LEU A 1 110 ? -9.369 -5.921 1.073 1.00 93.06 110 LEU A N 1
ATOM 849 C CA . LEU A 1 110 ? -9.742 -4.644 1.682 1.00 93.06 110 LEU A CA 1
ATOM 850 C C . LEU A 1 110 ? -10.991 -4.763 2.572 1.00 93.06 110 LEU A C 1
ATOM 852 O O . LEU A 1 110 ? -11.064 -4.109 3.610 1.00 93.06 110 LEU A O 1
ATOM 856 N N . ALA A 1 111 ? -11.980 -5.571 2.183 1.00 92.12 111 ALA A N 1
ATOM 857 C CA . ALA A 1 111 ? -13.176 -5.794 2.993 1.00 92.12 111 ALA A CA 1
ATOM 858 C C . ALA A 1 111 ? -12.856 -6.530 4.304 1.00 92.12 111 ALA A C 1
ATOM 860 O O . ALA A 1 111 ? -13.366 -6.139 5.352 1.00 92.12 111 ALA A O 1
ATOM 861 N N . ALA A 1 112 ? -11.980 -7.536 4.260 1.00 92.94 112 ALA A N 1
ATOM 862 C CA . ALA A 1 112 ? -11.508 -8.246 5.444 1.00 92.94 112 ALA A CA 1
ATOM 863 C C . ALA A 1 112 ? -10.760 -7.306 6.400 1.00 92.94 112 ALA A C 1
ATOM 865 O O . ALA A 1 112 ? -11.076 -7.278 7.586 1.00 92.94 112 ALA A O 1
ATOM 866 N N . ALA A 1 113 ? -9.861 -6.459 5.880 1.00 92.06 113 ALA A N 1
ATOM 867 C CA . ALA A 1 113 ? -9.178 -5.443 6.684 1.00 92.06 113 ALA A CA 1
ATOM 868 C C . ALA A 1 113 ? -10.173 -4.501 7.381 1.00 92.06 113 ALA A C 1
ATOM 870 O O . ALA A 1 113 ? -10.112 -4.326 8.594 1.00 92.06 113 ALA A O 1
ATOM 871 N N . ARG A 1 114 ? -11.169 -3.980 6.645 1.00 90.31 114 ARG A N 1
ATOM 872 C CA . ARG A 1 114 ? -12.242 -3.143 7.221 1.00 90.31 114 ARG A CA 1
ATOM 873 C C . ARG A 1 114 ? -13.020 -3.843 8.337 1.00 90.31 114 ARG A C 1
ATOM 875 O O . ARG A 1 114 ? -13.487 -3.164 9.240 1.00 90.31 114 ARG A O 1
ATOM 882 N N . ALA A 1 115 ? -13.215 -5.156 8.244 1.00 89.25 115 ALA A N 1
ATOM 883 C CA . ALA A 1 115 ? -13.954 -5.928 9.239 1.00 89.25 115 ALA A CA 1
ATOM 884 C C . ALA A 1 115 ? -13.108 -6.285 10.473 1.00 89.25 115 ALA A C 1
ATOM 886 O O . ALA A 1 115 ? -13.663 -6.517 11.543 1.00 89.25 115 ALA A O 1
ATOM 887 N N . ALA A 1 116 ? -11.780 -6.326 10.338 1.00 85.06 116 ALA A N 1
ATOM 888 C CA . ALA A 1 116 ? -10.872 -6.731 11.407 1.00 85.06 116 ALA A CA 1
ATOM 889 C C . ALA A 1 116 ? -10.684 -5.656 12.492 1.00 85.06 116 ALA A C 1
ATOM 891 O O . ALA A 1 116 ? -10.255 -5.974 13.599 1.00 85.06 116 ALA A O 1
ATOM 892 N N . HIS A 1 117 ? -10.981 -4.388 12.200 1.00 83.50 117 HIS A N 1
ATOM 893 C CA . HIS A 1 117 ? -10.717 -3.272 13.105 1.00 83.50 117 HIS A CA 1
ATOM 894 C C . HIS A 1 117 ? -11.753 -2.148 12.967 1.00 83.50 117 HIS A C 1
ATOM 896 O O . HIS A 1 117 ? -12.439 -2.027 11.958 1.00 83.50 117 HIS A O 1
ATOM 902 N N . ASN A 1 118 ? -11.785 -1.227 13.931 1.00 78.00 118 ASN A N 1
ATOM 903 C CA . ASN A 1 118 ? -12.746 -0.114 13.932 1.00 78.00 118 ASN A CA 1
ATOM 904 C C . ASN A 1 118 ? -12.275 1.152 13.188 1.00 78.00 118 ASN A C 1
ATOM 906 O O . ASN A 1 118 ? -13.027 2.121 13.109 1.00 78.00 118 ASN A O 1
ATOM 910 N N . LEU A 1 119 ? -11.050 1.174 12.647 1.00 78.81 119 LEU A N 1
ATOM 911 C CA . LEU A 1 119 ? -10.539 2.326 11.893 1.00 78.81 119 LEU A CA 1
ATOM 912 C C . LEU A 1 119 ? -11.284 2.521 10.568 1.00 78.81 119 LEU A C 1
ATOM 914 O O . LEU A 1 119 ? -11.540 1.573 9.821 1.00 78.81 119 LEU A O 1
ATOM 918 N N . VAL A 1 120 ? -11.572 3.779 10.236 1.00 81.19 120 VAL A N 1
ATOM 919 C CA . VAL A 1 120 ? -12.129 4.141 8.930 1.00 81.19 120 VAL A CA 1
ATOM 920 C C . VAL A 1 120 ? -11.024 4.059 7.880 1.00 81.19 120 VAL A C 1
ATOM 922 O O . VAL A 1 120 ? -10.069 4.828 7.927 1.00 81.19 120 VAL A O 1
ATOM 925 N N . LEU A 1 121 ? -11.161 3.153 6.907 1.00 78.56 121 LEU A N 1
ATOM 926 C CA . LEU A 1 121 ? -10.225 3.060 5.782 1.00 78.56 121 LEU A CA 1
ATOM 927 C C . LEU A 1 121 ? -10.658 3.967 4.627 1.00 78.56 121 LEU A C 1
ATOM 929 O O . LEU A 1 121 ? -11.748 3.802 4.063 1.00 78.56 121 LEU A O 1
ATOM 933 N N . VAL A 1 122 ? -9.777 4.888 4.246 1.00 80.12 122 VAL A N 1
ATOM 934 C CA . VAL A 1 122 ? -9.955 5.842 3.144 1.00 80.12 122 VAL A CA 1
ATOM 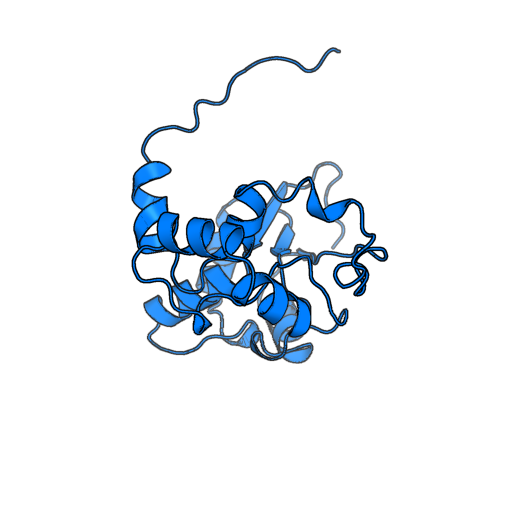935 C C . VAL A 1 122 ? -8.978 5.513 2.015 1.00 80.12 122 VAL A C 1
ATOM 937 O O . VAL A 1 122 ? -7.877 5.016 2.247 1.00 80.12 122 VAL A O 1
ATOM 940 N N . ALA A 1 123 ? -9.394 5.770 0.777 1.00 74.88 123 ALA A N 1
ATOM 941 C CA . ALA A 1 123 ? -8.599 5.549 -0.423 1.00 74.88 123 ALA A CA 1
ATOM 942 C C . ALA A 1 123 ? -8.691 6.762 -1.355 1.00 74.88 123 ALA A C 1
ATOM 944 O O . ALA A 1 123 ? -9.705 7.461 -1.374 1.00 74.88 123 ALA A O 1
ATOM 945 N N . ASN A 1 124 ? -7.653 6.977 -2.166 1.00 69.81 124 ASN A N 1
ATOM 946 C CA . ASN A 1 124 ? -7.599 8.090 -3.116 1.00 69.81 124 ASN A CA 1
ATOM 947 C C . ASN A 1 124 ? -8.739 8.028 -4.125 1.00 69.81 124 ASN A C 1
ATOM 949 O O . ASN A 1 124 ? -8.731 7.175 -5.000 1.00 69.81 124 ASN A O 1
ATOM 953 N N . THR A 1 125 ? -9.681 8.957 -4.099 1.00 58.44 125 THR A N 1
ATOM 954 C CA . THR A 1 125 ? -10.619 9.110 -5.215 1.00 58.44 125 THR A CA 1
ATOM 955 C C . THR A 1 125 ? -10.274 10.406 -5.918 1.00 58.44 125 THR A C 1
ATOM 957 O O . THR A 1 125 ? -10.453 11.488 -5.378 1.00 58.44 125 THR A O 1
ATOM 960 N N . HIS A 1 126 ? -9.696 10.303 -7.110 1.00 54.97 126 HIS A N 1
ATOM 961 C CA . HIS A 1 126 ? -9.421 11.488 -7.908 1.00 54.97 126 HIS A CA 1
ATOM 962 C C . HIS A 1 126 ? -9.778 11.220 -9.367 1.00 54.97 126 HIS A C 1
ATOM 964 O O . HIS A 1 126 ? -8.925 10.753 -10.123 1.00 54.97 126 HIS A O 1
ATOM 970 N N . PRO A 1 127 ? -11.026 11.497 -9.778 1.00 47.78 127 PRO A N 1
ATOM 971 C CA . PRO A 1 127 ? -11.567 11.071 -11.070 1.00 47.78 127 PRO A CA 1
ATOM 972 C C . PRO A 1 127 ? -10.739 11.509 -12.291 1.00 47.78 127 PRO A C 1
ATOM 974 O O . PRO A 1 127 ? -10.838 10.874 -13.338 1.00 47.78 127 PRO A O 1
ATOM 977 N N . ALA A 1 128 ? -9.883 12.531 -12.167 1.00 45.59 128 ALA A N 1
ATOM 978 C CA . ALA A 1 128 ? -9.027 13.001 -13.259 1.00 45.59 128 ALA A CA 1
ATOM 979 C C . ALA A 1 128 ? -7.738 12.180 -13.502 1.00 45.59 128 ALA A C 1
ATOM 981 O O . ALA A 1 128 ? -7.067 12.418 -14.497 1.00 45.59 128 ALA A O 1
ATOM 982 N N . TYR A 1 129 ? -7.357 11.221 -12.644 1.00 47.84 129 TYR A N 1
ATOM 983 C CA . TYR A 1 129 ? -6.074 10.492 -12.788 1.00 47.84 129 TYR A CA 1
ATOM 984 C C . TYR A 1 129 ? -6.169 9.160 -13.548 1.00 47.84 129 TYR A C 1
ATOM 986 O O . TYR A 1 129 ? -5.241 8.353 -13.520 1.00 47.84 129 TYR A O 1
ATOM 994 N N . ARG A 1 130 ? -7.275 8.924 -14.260 1.00 50.62 130 ARG A N 1
ATOM 995 C CA . ARG A 1 130 ? -7.456 7.733 -15.096 1.00 50.62 130 ARG A CA 1
ATOM 996 C C . ARG A 1 130 ? -6.632 7.861 -16.377 1.00 50.62 130 ARG A C 1
ATOM 998 O O . ARG A 1 130 ? -7.018 8.609 -17.264 1.00 50.62 130 ARG A O 1
ATOM 1005 N N . GLU A 1 131 ? -5.505 7.154 -16.459 1.00 50.56 131 GLU A N 1
ATOM 1006 C CA . GLU A 1 131 ? -4.692 6.908 -17.674 1.00 50.56 131 GLU A CA 1
ATOM 1007 C C . GLU A 1 131 ? -4.206 8.142 -18.487 1.00 50.56 131 GLU A C 1
ATOM 1009 O O . GLU A 1 131 ? -3.442 8.004 -19.440 1.00 50.56 131 GLU A O 1
ATOM 1014 N N . GLN A 1 132 ? -4.521 9.373 -18.065 1.00 43.53 132 GLN A N 1
ATOM 1015 C CA . GLN A 1 132 ? -4.083 10.630 -18.696 1.00 43.53 132 GLN A CA 1
ATOM 1016 C C . GLN A 1 132 ? -2.565 10.879 -18.597 1.00 43.53 132 GLN A C 1
ATOM 1018 O O . GLN A 1 132 ? -2.029 11.749 -19.285 1.00 43.53 132 GLN A O 1
ATOM 1023 N N . LEU A 1 133 ? -1.848 10.094 -17.786 1.00 45.16 133 LEU A N 1
ATOM 1024 C CA . LEU A 1 133 ? -0.385 10.128 -17.681 1.00 45.16 133 LEU A CA 1
ATOM 1025 C C . LEU A 1 133 ? 0.331 9.541 -18.914 1.00 45.16 133 LEU A C 1
ATOM 1027 O O . LEU A 1 133 ? 1.529 9.758 -19.061 1.00 45.16 133 LEU A O 1
ATOM 1031 N N . ILE A 1 134 ? -0.382 8.846 -19.812 1.00 45.62 134 ILE A N 1
ATOM 1032 C CA . ILE A 1 134 ? 0.160 8.309 -21.079 1.00 45.62 134 ILE A CA 1
ATOM 1033 C C . ILE A 1 134 ? -0.121 9.268 -22.258 1.00 45.62 134 ILE A C 1
ATOM 1035 O O . ILE A 1 134 ? 0.016 8.903 -23.421 1.00 45.62 134 ILE A O 1
ATOM 1039 N N . ASN A 1 135 ? -0.522 10.519 -21.999 1.00 42.06 135 ASN A N 1
ATOM 1040 C CA . ASN A 1 135 ? -0.588 11.533 -23.049 1.00 42.06 135 ASN A CA 1
ATOM 1041 C C . ASN A 1 135 ? 0.777 12.241 -23.176 1.00 42.06 135 ASN A C 1
ATOM 1043 O O . ASN A 1 135 ? 1.162 12.958 -22.249 1.00 42.06 135 ASN A O 1
ATOM 1047 N N . PRO A 1 136 ? 1.502 12.114 -24.304 1.00 44.72 136 PRO A N 1
ATOM 1048 C CA . PRO A 1 136 ? 2.787 12.790 -24.505 1.00 44.72 136 PRO A CA 1
ATOM 1049 C C . PRO A 1 136 ? 2.699 14.329 -24.469 1.00 44.72 136 PRO A C 1
ATOM 1051 O O . PRO A 1 136 ? 3.719 14.976 -24.239 1.00 44.72 136 PRO A O 1
ATOM 1054 N N . ASN A 1 137 ? 1.500 14.905 -24.627 1.00 39.00 137 ASN A N 1
ATOM 1055 C CA . ASN A 1 137 ? 1.224 16.345 -24.526 1.00 39.00 137 ASN A CA 1
ATOM 1056 C C . ASN A 1 137 ? 0.755 16.788 -23.125 1.00 39.00 137 ASN A C 1
ATOM 1058 O O . ASN A 1 137 ? 0.371 17.940 -22.934 1.00 39.00 137 ASN A O 1
ATOM 1062 N N . SER A 1 138 ? 0.758 15.886 -22.141 1.00 42.19 138 SER A N 1
ATOM 1063 C CA . SER A 1 138 ? 0.428 16.210 -20.755 1.00 42.19 138 SER A CA 1
ATOM 1064 C C . SER A 1 138 ? 1.472 17.158 -20.152 1.00 42.19 138 SER A C 1
ATOM 1066 O O . SER A 1 138 ? 2.670 16.865 -20.111 1.00 42.19 138 SER A O 1
ATOM 1068 N N . THR A 1 139 ? 1.007 18.286 -19.611 1.00 35.09 139 THR A N 1
ATOM 1069 C CA . THR A 1 139 ? 1.788 19.270 -18.836 1.00 35.09 139 THR A CA 1
ATOM 1070 C C . THR A 1 139 ? 2.483 18.671 -17.607 1.00 35.09 139 THR A C 1
ATOM 1072 O O . THR A 1 139 ? 3.368 19.302 -17.031 1.00 35.09 139 THR A O 1
ATOM 1075 N N . TYR A 1 140 ? 2.153 17.431 -17.236 1.00 37.25 140 TYR A N 1
ATOM 1076 C CA . TYR A 1 140 ? 2.722 16.711 -16.098 1.00 37.25 140 TYR A CA 1
ATOM 1077 C C . TYR A 1 140 ? 4.199 16.310 -16.275 1.00 37.25 140 TYR A C 1
ATOM 1079 O O . TYR A 1 140 ? 4.869 15.986 -15.298 1.00 37.25 140 TYR A O 1
ATOM 1087 N N . ARG A 1 141 ? 4.758 16.400 -17.493 1.00 37.22 141 ARG A N 1
ATOM 1088 C CA . ARG A 1 141 ? 6.187 16.131 -17.752 1.00 37.22 141 ARG A CA 1
ATOM 1089 C C . ARG A 1 141 ? 7.138 17.128 -17.065 1.00 37.22 141 ARG A C 1
ATOM 1091 O O . ARG A 1 141 ? 8.327 16.851 -16.985 1.00 37.22 141 ARG A O 1
ATOM 1098 N N . LYS A 1 142 ? 6.637 18.274 -16.580 1.00 30.33 142 LYS A N 1
ATOM 1099 C CA . LYS A 1 142 ? 7.459 19.373 -16.033 1.00 30.33 142 LYS A CA 1
ATOM 1100 C C . LYS A 1 142 ? 7.458 19.522 -14.506 1.00 30.33 142 LYS A C 1
ATOM 1102 O O . LYS A 1 142 ? 8.217 20.342 -14.012 1.00 30.33 142 LYS A O 1
ATOM 1107 N N . GLY A 1 143 ? 6.637 18.771 -13.769 1.00 33.44 143 GLY A N 1
ATOM 1108 C CA . GLY A 1 143 ? 6.503 18.915 -12.306 1.00 33.44 143 GLY A CA 1
ATOM 1109 C C . GLY A 1 143 ? 6.813 17.649 -11.509 1.00 33.44 143 GLY A C 1
ATOM 1110 O O . GLY A 1 143 ? 6.463 17.563 -10.336 1.00 33.44 143 GLY A O 1
ATOM 1111 N N . LEU A 1 144 ? 7.407 16.638 -12.147 1.00 40.25 144 LEU A N 1
ATOM 1112 C CA . LEU A 1 144 ? 7.746 15.366 -11.516 1.00 40.25 144 LEU A CA 1
ATOM 1113 C C . LEU A 1 144 ? 9.078 15.499 -10.765 1.00 40.25 144 LEU A C 1
ATOM 1115 O O . LEU A 1 144 ? 10.058 14.824 -11.076 1.00 40.25 144 LEU A O 1
ATOM 1119 N N . ASP A 1 145 ? 9.110 16.411 -9.793 1.00 36.16 145 ASP A N 1
ATOM 1120 C CA . ASP A 1 145 ? 10.219 16.535 -8.858 1.00 36.16 145 ASP A CA 1
ATOM 1121 C C . ASP A 1 145 ? 10.438 15.187 -8.165 1.00 36.16 145 ASP A C 1
ATOM 1123 O O . ASP A 1 145 ? 9.497 14.430 -7.902 1.00 36.16 145 ASP A O 1
ATOM 1127 N N . ALA A 1 146 ? 11.697 14.887 -7.855 1.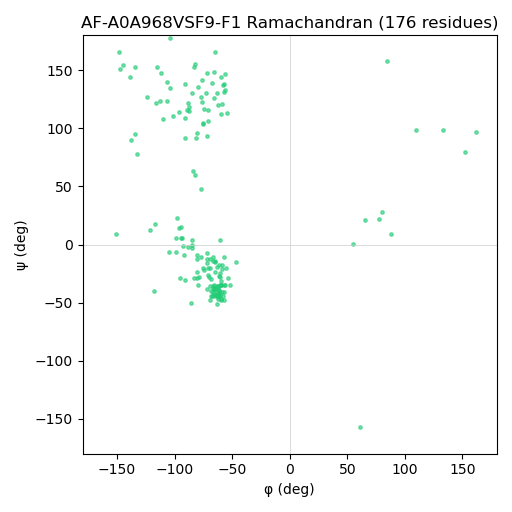00 35.09 146 ALA A N 1
ATOM 1128 C CA . ALA A 1 146 ? 12.179 13.632 -7.277 1.00 35.09 146 ALA A CA 1
ATOM 1129 C C . ALA A 1 146 ? 11.365 13.085 -6.075 1.00 35.09 146 ALA A C 1
ATOM 1131 O O . ALA A 1 146 ? 11.478 11.907 -5.748 1.00 35.09 146 ALA A O 1
ATOM 1132 N N . ALA A 1 147 ? 10.507 13.895 -5.449 1.00 36.75 147 ALA A N 1
ATOM 1133 C CA . ALA A 1 147 ? 9.531 13.495 -4.437 1.00 36.75 147 ALA A CA 1
ATOM 1134 C C . ALA A 1 147 ? 8.458 12.501 -4.942 1.00 36.75 147 ALA A C 1
ATOM 1136 O O . ALA A 1 147 ? 8.087 11.592 -4.205 1.00 36.75 147 ALA A O 1
ATOM 1137 N N . LEU A 1 148 ? 7.990 12.603 -6.193 1.00 40.53 148 LEU A N 1
ATOM 1138 C CA . LEU A 1 148 ? 7.041 11.632 -6.772 1.00 40.53 148 LEU A CA 1
ATOM 1139 C C . LEU A 1 148 ? 7.747 10.362 -7.264 1.00 40.53 148 LEU A C 1
ATOM 1141 O O . LEU A 1 148 ? 7.171 9.275 -7.212 1.00 40.53 148 LEU A O 1
ATOM 1145 N N . ALA A 1 149 ? 9.018 10.480 -7.663 1.00 37.62 149 ALA A N 1
ATOM 1146 C CA . ALA A 1 149 ? 9.889 9.329 -7.875 1.00 37.62 149 ALA A CA 1
ATOM 1147 C C . ALA A 1 149 ? 10.073 8.556 -6.556 1.00 37.62 149 ALA A C 1
ATOM 1149 O O . ALA A 1 149 ? 9.892 7.346 -6.543 1.00 37.62 149 ALA A O 1
ATOM 1150 N N . LEU A 1 150 ? 10.283 9.247 -5.429 1.00 40.53 150 LEU A N 1
ATOM 1151 C CA . LEU A 1 150 ? 10.323 8.654 -4.084 1.00 40.53 150 LEU A CA 1
ATOM 1152 C C . LEU A 1 150 ? 9.011 7.982 -3.649 1.00 40.53 150 LEU A C 1
ATOM 1154 O O . LEU A 1 150 ? 9.062 7.031 -2.884 1.00 40.53 150 LEU A O 1
ATOM 1158 N N . GLN A 1 151 ? 7.854 8.402 -4.170 1.00 46.38 151 GLN A N 1
ATOM 1159 C CA . GLN A 1 151 ? 6.571 7.705 -3.962 1.00 46.38 151 GLN A CA 1
ATOM 1160 C C . GLN A 1 151 ? 6.378 6.488 -4.896 1.00 46.38 151 GLN A C 1
ATOM 1162 O O . GLN A 1 151 ? 5.463 5.690 -4.707 1.00 46.38 151 GLN A O 1
ATOM 1167 N N . SER A 1 152 ? 7.217 6.336 -5.928 1.00 42.81 152 SER A N 1
ATOM 1168 C CA . SER A 1 152 ? 7.258 5.155 -6.809 1.00 42.81 152 SER A CA 1
ATOM 1169 C C . SER A 1 152 ? 8.233 4.091 -6.300 1.00 42.81 152 SER A C 1
ATOM 1171 O O . SER A 1 152 ? 8.031 2.896 -6.520 1.00 42.81 152 SER A O 1
ATOM 1173 N N . ILE A 1 153 ? 9.296 4.525 -5.623 1.00 45.34 153 ILE A N 1
ATOM 1174 C CA . ILE A 1 153 ? 10.329 3.657 -5.071 1.00 45.34 153 ILE A CA 1
ATOM 1175 C C . ILE A 1 153 ? 9.852 3.254 -3.685 1.00 45.34 153 ILE A C 1
ATOM 1177 O O . ILE A 1 153 ? 9.709 4.102 -2.812 1.00 45.34 153 ILE A O 1
ATOM 1181 N N . CYS A 1 154 ? 9.645 1.961 -3.482 1.00 48.19 154 CYS A N 1
ATOM 1182 C CA . CYS A 1 154 ? 10.298 1.224 -2.402 1.00 48.19 154 CYS A CA 1
ATOM 1183 C C . CYS A 1 154 ? 9.438 0.044 -1.962 1.00 48.19 154 CYS A C 1
ATOM 1185 O O . CYS A 1 154 ? 8.875 0.022 -0.873 1.00 48.19 154 CYS A O 1
ATOM 1187 N N . LYS A 1 155 ? 9.499 -1.032 -2.740 1.00 42.41 155 LYS A N 1
ATOM 1188 C CA . LYS A 1 155 ? 9.361 -2.377 -2.177 1.00 42.41 155 LYS A CA 1
ATOM 1189 C C . LYS A 1 155 ? 10.451 -2.702 -1.138 1.00 42.41 155 LYS A C 1
ATOM 1191 O O . LYS A 1 155 ? 10.511 -3.829 -0.690 1.00 42.41 155 LYS A O 1
ATOM 1196 N N . SER A 1 156 ? 11.357 -1.784 -0.771 1.00 40.97 156 SER A N 1
ATOM 1197 C CA . SER A 1 156 ? 12.531 -2.094 0.067 1.00 40.97 156 SER A CA 1
ATOM 1198 C C . SER A 1 156 ? 13.070 -0.944 0.947 1.00 40.97 156 SER A C 1
ATOM 1200 O O . SER A 1 156 ? 14.099 -1.088 1.609 1.00 40.97 156 SER A O 1
ATOM 1202 N N . GLY A 1 157 ? 12.346 0.173 1.040 1.00 40.09 157 GLY A N 1
ATOM 1203 C CA . GLY A 1 157 ? 12.885 1.519 1.301 1.00 40.09 157 GLY A CA 1
ATOM 1204 C C . GLY A 1 157 ? 13.146 1.993 2.720 1.00 40.09 157 GLY A C 1
ATOM 1205 O O . GLY A 1 157 ? 13.624 3.115 2.880 1.00 40.09 157 GLY A O 1
ATOM 1206 N N . LEU A 1 158 ? 12.892 1.201 3.760 1.00 42.16 158 LEU A N 1
ATOM 1207 C CA . LEU A 1 158 ? 13.296 1.604 5.113 1.00 42.16 158 LEU A CA 1
ATOM 1208 C C . LEU A 1 158 ? 14.747 1.251 5.472 1.00 42.16 158 LEU A C 1
ATOM 1210 O O . LEU A 1 158 ? 15.189 1.579 6.571 1.00 42.16 158 LEU A O 1
ATOM 1214 N N . ARG A 1 159 ? 15.554 0.697 4.552 1.00 42.44 159 ARG A N 1
ATOM 1215 C CA . ARG A 1 159 ? 17.003 0.525 4.806 1.00 42.44 159 ARG A CA 1
ATOM 1216 C C . ARG A 1 159 ? 17.751 1.870 4.959 1.00 42.44 159 ARG A C 1
ATOM 1218 O O . ARG A 1 159 ? 18.799 1.919 5.609 1.00 42.44 159 ARG A O 1
ATOM 1225 N N . GLY A 1 160 ? 17.214 2.968 4.405 1.00 36.34 160 GLY A N 1
ATOM 1226 C CA . GLY A 1 160 ? 17.860 4.294 4.378 1.00 36.34 160 GLY A CA 1
ATOM 1227 C C . GLY A 1 160 ? 17.120 5.425 5.105 1.00 36.34 160 GLY A C 1
ATOM 1228 O O . GLY A 1 160 ? 17.756 6.221 5.799 1.00 36.34 160 GLY A O 1
ATOM 1229 N N . LEU A 1 161 ? 15.787 5.496 5.014 1.00 36.81 161 LEU A N 1
ATOM 1230 C CA . LEU A 1 161 ? 15.008 6.626 5.553 1.00 36.81 161 LEU A CA 1
ATOM 1231 C C . LEU A 1 161 ? 14.973 6.681 7.090 1.00 36.81 161 LEU A C 1
ATOM 1233 O O . LEU A 1 161 ? 14.953 7.770 7.669 1.00 36.81 161 LEU A O 1
ATOM 1237 N N . ALA A 1 162 ? 15.094 5.532 7.764 1.00 31.30 162 ALA A N 1
ATOM 1238 C CA . ALA A 1 162 ? 15.187 5.463 9.225 1.00 31.30 162 ALA A CA 1
ATOM 1239 C C . ALA A 1 162 ? 16.448 6.150 9.799 1.00 31.30 162 ALA A C 1
ATOM 1241 O O . ALA A 1 162 ? 16.462 6.514 10.976 1.00 31.30 162 ALA A O 1
ATOM 1242 N N . ARG A 1 163 ? 17.498 6.371 8.989 1.00 29.95 163 ARG A N 1
ATOM 1243 C CA . ARG A 1 163 ? 18.695 7.123 9.413 1.00 29.95 163 ARG A CA 1
ATOM 1244 C C . ARG A 1 163 ? 18.535 8.640 9.295 1.00 29.95 163 ARG A C 1
ATOM 1246 O O . ARG A 1 163 ? 19.143 9.346 10.088 1.00 29.95 163 ARG A O 1
ATOM 1253 N N . HIS A 1 164 ? 17.712 9.136 8.370 1.00 27.95 164 HIS A N 1
ATOM 1254 C CA . HIS A 1 164 ? 17.545 10.579 8.139 1.00 27.95 164 HIS A CA 1
ATOM 1255 C C . HIS A 1 164 ? 16.356 11.189 8.896 1.00 27.95 164 HIS A C 1
ATOM 1257 O O . HIS A 1 164 ? 16.415 12.345 9.308 1.00 27.95 164 HIS A O 1
ATOM 1263 N N . LEU A 1 165 ? 15.301 10.415 9.174 1.00 30.28 165 LEU A N 1
ATOM 1264 C CA . LEU A 1 165 ? 14.170 10.908 9.975 1.00 30.28 165 LEU A CA 1
ATOM 1265 C C . LEU A 1 165 ? 14.505 11.069 11.470 1.00 30.28 165 LEU A C 1
ATOM 1267 O O . LEU A 1 165 ? 13.820 11.812 12.167 1.00 30.28 165 LEU A O 1
ATOM 1271 N N . LYS A 1 166 ? 15.601 10.465 11.958 1.00 27.62 166 LYS A N 1
ATOM 1272 C CA . LYS A 1 166 ? 16.139 10.735 13.305 1.00 27.62 166 LYS A CA 1
ATOM 1273 C C . LYS A 1 166 ? 16.916 12.056 13.413 1.00 27.62 166 LYS A C 1
ATOM 1275 O O . LYS A 1 166 ? 17.205 12.468 14.531 1.00 27.62 166 LYS A O 1
ATOM 1280 N N . SER A 1 167 ? 17.245 12.730 12.304 1.00 29.31 167 SER A N 1
ATOM 1281 C CA . SER A 1 167 ? 18.129 13.910 12.312 1.00 29.31 167 SER A CA 1
ATOM 1282 C C . SER A 1 167 ? 17.499 15.229 11.850 1.00 29.31 167 SER A C 1
ATOM 1284 O O . SER A 1 167 ? 18.230 16.187 11.616 1.00 29.31 167 SER A O 1
ATOM 1286 N N . GLY A 1 168 ? 16.169 15.348 11.803 1.00 32.72 168 GLY A N 1
ATOM 1287 C CA . GLY A 1 168 ? 15.532 16.668 11.870 1.00 32.72 168 GLY A CA 1
ATOM 1288 C C . GLY A 1 168 ? 14.448 16.938 10.839 1.00 32.72 168 GLY A C 1
ATOM 1289 O O . GLY A 1 168 ? 14.712 17.445 9.754 1.00 32.72 168 GLY A O 1
ATOM 1290 N N . LEU A 1 169 ? 13.200 16.771 11.270 1.00 25.97 169 LEU A N 1
ATOM 1291 C CA . LEU A 1 169 ? 12.145 17.712 10.913 1.00 25.97 169 LEU A CA 1
ATOM 1292 C C . LEU A 1 169 ? 12.117 18.782 12.012 1.00 25.97 169 LEU A C 1
ATOM 1294 O O . LEU A 1 169 ? 11.463 18.628 13.040 1.00 25.97 169 LEU A O 1
ATOM 1298 N N . LYS A 1 170 ? 12.868 19.873 11.817 1.00 24.97 170 LYS A N 1
ATOM 1299 C CA . LYS A 1 170 ? 12.532 21.131 12.488 1.00 24.97 170 LYS A CA 1
ATOM 1300 C C . LYS A 1 170 ? 11.268 21.644 11.811 1.00 24.97 170 LYS A C 1
ATOM 1302 O O . LYS A 1 170 ? 11.323 22.104 10.672 1.00 24.97 170 LYS A O 1
ATOM 1307 N N . VAL A 1 171 ? 10.144 21.535 12.511 1.00 27.84 171 VAL A N 1
ATOM 1308 C CA . VAL A 1 171 ? 8.934 22.294 12.201 1.00 27.84 171 VAL A CA 1
ATOM 1309 C C . VAL A 1 171 ? 9.348 23.766 12.173 1.00 27.84 171 VAL A C 1
ATOM 1311 O O . VAL A 1 171 ? 9.805 24.306 13.179 1.00 27.84 171 VAL A O 1
ATOM 1314 N N . LYS A 1 172 ? 9.294 24.398 10.998 1.00 25.58 172 LYS A N 1
ATOM 1315 C CA . LYS A 1 172 ? 9.345 25.856 10.919 1.00 25.58 172 LYS A CA 1
ATOM 1316 C C . LYS A 1 172 ? 7.977 26.353 11.361 1.00 25.58 172 LYS A C 1
ATOM 1318 O O . LYS A 1 172 ? 7.008 26.238 10.616 1.00 25.58 172 LYS A O 1
ATOM 1323 N N . ASP A 1 173 ? 7.926 26.867 12.580 1.00 31.41 173 ASP A N 1
ATOM 1324 C CA . ASP A 1 173 ? 6.823 27.688 13.053 1.00 31.41 173 ASP A CA 1
ATOM 1325 C C . ASP A 1 173 ? 6.630 28.900 12.132 1.00 31.41 173 ASP A C 1
ATOM 1327 O O . ASP A 1 173 ? 7.594 29.565 11.743 1.00 31.41 173 ASP A O 1
ATOM 1331 N N . GLY A 1 174 ? 5.366 29.212 11.843 1.00 29.41 174 GLY A N 1
ATOM 1332 C CA . GLY A 1 174 ? 4.944 30.529 11.370 1.00 29.41 174 GLY A CA 1
ATOM 1333 C C . GLY A 1 174 ? 4.499 30.584 9.912 1.00 29.41 174 GLY A C 1
ATOM 1334 O O . GLY A 1 174 ? 5.320 30.711 9.012 1.00 29.41 174 GLY A O 1
ATOM 1335 N N . LEU A 1 175 ? 3.180 30.548 9.697 1.00 27.17 175 LEU A N 1
ATOM 1336 C CA . LEU A 1 175 ? 2.368 31.662 9.172 1.00 27.17 175 LEU A CA 1
ATOM 1337 C C . LEU A 1 175 ? 1.033 31.116 8.636 1.00 27.17 175 LEU A C 1
ATOM 1339 O O . LEU A 1 175 ? 0.927 30.690 7.492 1.00 27.17 175 LEU A O 1
ATOM 1343 N N . MET A 1 176 ? -0.004 31.181 9.471 1.00 23.25 176 MET A N 1
ATOM 1344 C CA . MET A 1 176 ? -1.394 31.284 9.021 1.00 23.25 176 MET A CA 1
ATOM 1345 C C . MET A 1 176 ? -1.902 32.646 9.513 1.00 23.25 176 MET A C 1
ATOM 1347 O O . MET A 1 176 ? -1.808 32.900 10.719 1.00 23.25 176 MET A O 1
ATOM 1351 N N . PRO A 1 177 ? -2.364 33.558 8.639 1.00 31.1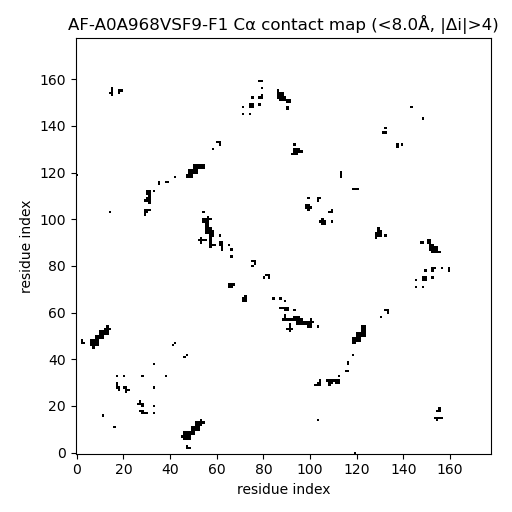1 177 PRO A N 1
ATOM 1352 C CA . PRO A 1 177 ? -3.005 34.787 9.088 1.00 31.11 177 PRO A CA 1
ATOM 1353 C C . PRO A 1 177 ? -4.397 34.470 9.659 1.00 31.11 177 PRO A C 1
ATOM 1355 O O . PRO A 1 177 ? -5.035 33.501 9.246 1.00 31.11 177 PRO A O 1
ATOM 1358 N N . ARG A 1 178 ? -4.805 35.263 10.655 1.00 38.81 178 ARG A N 1
AT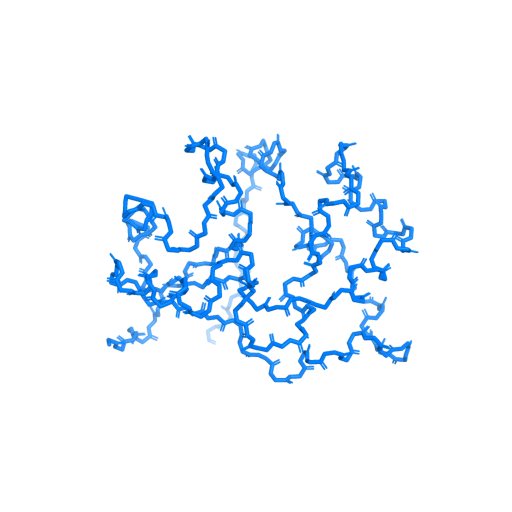OM 1359 C CA . ARG A 1 178 ? -6.107 35.174 11.335 1.00 38.81 178 ARG A CA 1
ATOM 1360 C C . ARG A 1 178 ? -7.246 35.656 10.450 1.00 38.81 178 ARG A C 1
ATOM 1362 O O . ARG A 1 178 ? -6.991 36.587 9.655 1.00 38.81 178 ARG A O 1
#

Solvent-accessible surface area (backbone atoms only — not comparable to full-atom values): 10630 Å² total; per-residue (Å²): 138,82,80,62,101,78,65,42,71,43,79,38,58,42,64,40,53,34,42,53,48,14,62,75,72,73,44,93,45,32,45,56,64,58,55,64,68,61,58,50,56,54,48,72,72,68,40,60,25,37,30,40,40,49,50,43,23,53,31,68,64,54,29,53,52,46,71,73,30,69,72,52,45,55,49,43,39,71,75,34,82,85,62,51,80,84,41,50,73,30,41,59,67,41,26,58,42,98,44,45,23,68,85,39,45,20,66,64,12,52,50,44,39,54,71,71,47,90,58,46,80,42,66,88,83,60,91,82,42,60,60,55,85,76,42,93,84,43,79,68,82,78,71,73,51,67,70,55,52,53,61,20,52,33,69,68,54,69,85,58,51,69,68,55,68,75,74,64,82,75,79,78,83,87,88,79,86,132

Secondary structure (DSSP, 8-state):
-PPPSS--EEEEEHHHHHHHHHHHTTS---TTTS-HHHHHHHHTTT-SEEEEET-EEEPHHHHHHHHT-HHHHHHHHHH-TT--GGGB---TT-EEEEEE-GGGTHHHHHHHHHHHSSSEEE----GGGSSGGG-TT-GGGG---HHHHHTTB-SSTHHHHHHHTTS-----------

Nearest PDB structures (foldseek):
  1bf2-assembly1_A  TM=4.849E-01  e=1.208E-01  Pseudomonas sp. 'amyloderamosa'
  8cso-assembly1_B  TM=3.032E-01  e=8.643E+00  Klebsiella pneumoniae subsp. pneumoniae HS11286
  1t6t-assembly1_1  TM=2.349E-01  e=8.101E+00  Aquifex aeolicus VF5
  6jti-assembly2_B  TM=2.171E-01  e=9.837E+00  Neisseria gonorrhoeae

pLDDT: mean 71.75, std 23.35, range [23.25, 96.69]

Radius of gyration: 17.53 Å; Cα contacts (8 Å, |Δi|>4): 235; chains: 1; bounding box: 41×50×44 Å

Foldseek 3Di:
DDAPPDFAEAEDQQLLVQLVVCVVVVHRDALLRDDLVVVVVVVVVVGQAYEHQLQADADPVQLVVLVPDPVLVVLQCVQPVPDDSVQQPGFSLRHQDRWGHVSRVTPVSVVSNVVSDVHHYHYDDDPPSHNPVPPPPDPVVPPPPSVRSVNRGDSPRPVPVVVVVVPDPPPDDDDDDD

Sequence (178 aa):
MLLPPRPIIYEIHTFVWLDELSRRYGSALMLADVPLAEWQAIAALGADAVWLMGVWERSPAGVAVANNNPELQAGFVRALPDFTPEDNIGSAYCVRRYEVDARLGGRSGLAAARAAHNLVLVANTHPAYREQLINPNSTYRKGLDAALALQSICKSGLRGLARHLKSGLKVKDGLMPR